Protein AF-A0A9D9GZ90-F1 (afdb_monomer)

Mean predicted aligned error: 17.74 Å

Foldseek 3Di:
DDDDDDDPPPDPDPCPPVNVVVVLQVCLVQQKDFAQAKDFLCVVCVLLVHHSVVSCVQQVDPDGIDHGRDITGRADKDWAAPPDDLQVVCVVQPHHLVSQCVQQVHDSPPDDDHGGMGGYHDDDPDDPPDDPPPPPPPPPPDDDPPPPPPPVLVVVLVVQDAPVSLVVQLVVQPVVDDPSPPDPSNVSSVVSPDPVRPD

Sequence (199 aa):
MSLSVSGVSNGNKAVSKDETIKKKRELRAKGDYVIDKKTTVSELAKKFGMSVDEFKKQTGIKGSTLKPGQIIKNVPTGQIPSGKGLTALAREYGMTLSEFCALNGIDRNYPPQKGEMFYVKFKAENNSSAKSKSSEVNAGEAGLAVPELDAETRAEVSKIKSPEEIAKALYEEADNKAGAVGKDKFNAIFAKLNKDNIN

Organism: NCBI:txid2840936

InterPro domains:
  IPR018392 LysM domain [PF01476] (40-73)
  IPR018392 LysM domain [PF01476] (86-110)
  IPR018392 LysM domain [PS51782] (31-74)
  IPR036779 LysM domain superfamily [G3DSA:3.10.350.10] (32-81)

Structure (mmCIF, N/CA/C/O backbone):
data_AF-A0A9D9GZ90-F1
#
_entry.id   AF-A0A9D9GZ90-F1
#
loop_
_atom_site.group_PDB
_atom_site.id
_atom_site.type_sym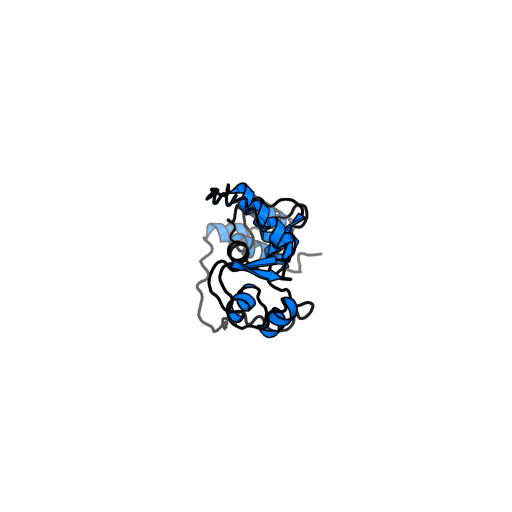bol
_atom_site.label_atom_id
_atom_site.label_alt_id
_atom_site.label_comp_id
_atom_site.label_asym_id
_atom_site.label_entity_id
_atom_site.label_seq_id
_atom_site.pdbx_PDB_ins_code
_atom_site.Cartn_x
_atom_site.Cartn_y
_atom_site.Cartn_z
_atom_site.occupancy
_atom_site.B_iso_or_equiv
_atom_site.auth_seq_id
_atom_site.auth_comp_id
_atom_site.auth_asym_id
_atom_site.auth_atom_id
_atom_site.pdbx_PDB_model_num
ATOM 1 N N . MET A 1 1 ? -17.636 38.595 34.283 1.00 42.75 1 MET A N 1
ATOM 2 C CA . MET A 1 1 ? -18.580 39.111 33.273 1.00 42.75 1 MET A CA 1
ATOM 3 C C . MET A 1 1 ? -18.131 38.616 31.915 1.00 42.75 1 MET A C 1
ATOM 5 O O . MET A 1 1 ? -17.012 38.901 31.515 1.00 42.75 1 MET A O 1
ATOM 9 N N . SER A 1 2 ? -18.968 37.792 31.290 1.00 39.38 2 SER A N 1
ATOM 10 C CA . SER A 1 2 ? -18.824 37.304 29.918 1.00 39.38 2 SER A CA 1
ATOM 11 C C . SER A 1 2 ? -18.760 38.457 28.922 1.00 39.38 2 SER A C 1
ATOM 13 O O . SER A 1 2 ? -19.411 39.465 29.165 1.00 39.38 2 SER A O 1
ATOM 15 N N . LEU A 1 3 ? -18.094 38.251 27.784 1.00 36.47 3 LEU A N 1
ATOM 16 C CA . LEU A 1 3 ? -18.638 38.579 26.464 1.00 36.47 3 LEU A CA 1
ATOM 17 C C . LEU A 1 3 ? -17.942 37.715 25.402 1.00 36.47 3 LEU A C 1
ATOM 19 O O . LEU A 1 3 ? -16.721 37.669 25.283 1.00 36.47 3 LEU A O 1
ATOM 23 N N . SER A 1 4 ? -18.787 36.982 24.693 1.00 39.56 4 SER A N 1
ATOM 24 C CA . SER A 1 4 ? -18.522 36.085 23.581 1.00 39.56 4 SER A CA 1
ATOM 25 C C . SER A 1 4 ? -18.049 36.847 22.343 1.00 39.56 4 SER A C 1
ATOM 27 O O . SER A 1 4 ? -18.552 37.935 22.071 1.00 39.56 4 SER A O 1
ATOM 29 N N . VAL A 1 5 ? -17.221 36.224 21.500 1.00 40.50 5 VAL A N 1
ATOM 30 C CA . VAL A 1 5 ? -17.337 36.461 20.057 1.00 40.50 5 VAL A CA 1
ATOM 31 C C . VAL A 1 5 ? -17.198 35.157 19.283 1.00 40.50 5 VAL A C 1
ATOM 33 O O . VAL A 1 5 ? -16.217 34.422 19.374 1.00 40.50 5 VAL A O 1
ATOM 36 N N . SER A 1 6 ? -18.281 34.870 18.575 1.00 37.69 6 SER A N 1
ATOM 37 C CA . SER A 1 6 ? -18.487 33.765 17.662 1.00 37.69 6 SER A CA 1
ATOM 38 C C . SER A 1 6 ? -17.664 33.961 16.394 1.00 37.69 6 SER A C 1
ATOM 40 O O . SER A 1 6 ? -17.628 35.050 15.828 1.00 37.69 6 SER A O 1
ATOM 42 N N . GLY A 1 7 ? -17.061 32.879 15.915 1.00 33.62 7 GLY A N 1
ATOM 43 C CA . GLY A 1 7 ? -16.339 32.855 14.647 1.00 33.62 7 GLY A CA 1
ATOM 44 C C . GLY A 1 7 ? -16.142 31.435 14.131 1.00 33.62 7 GLY A C 1
ATOM 45 O O . GLY A 1 7 ? -15.042 31.068 13.736 1.00 33.62 7 GLY A O 1
ATOM 46 N N . VAL A 1 8 ? -17.192 30.608 14.174 1.00 37.16 8 VAL A N 1
ATOM 47 C CA . VAL A 1 8 ? -17.219 29.333 13.446 1.00 37.16 8 VAL A CA 1
ATOM 48 C C . VAL A 1 8 ? -17.393 29.663 11.965 1.00 37.16 8 VAL A C 1
ATOM 50 O O . VAL A 1 8 ? -18.507 29.852 11.486 1.00 37.16 8 VAL A O 1
ATOM 53 N N . SER A 1 9 ? -16.282 29.752 11.235 1.00 35.88 9 SER A N 1
ATOM 54 C CA . SER A 1 9 ? -16.306 29.673 9.775 1.00 35.88 9 SER A CA 1
ATOM 55 C C . SER A 1 9 ? -16.290 28.198 9.385 1.00 35.88 9 SER A C 1
ATOM 57 O O . SER A 1 9 ? -15.241 27.565 9.266 1.00 35.88 9 SER A O 1
ATOM 59 N N . ASN A 1 10 ? -17.488 27.629 9.258 1.00 43.25 10 ASN A N 1
ATOM 60 C CA . ASN A 1 10 ? -17.707 26.297 8.711 1.00 43.25 10 ASN A CA 1
ATOM 61 C C . ASN A 1 10 ? -17.658 26.385 7.177 1.00 43.25 10 ASN A C 1
ATOM 63 O O . ASN A 1 10 ? -18.685 26.413 6.502 1.00 43.25 10 ASN A O 1
ATOM 67 N N . GLY A 1 11 ? -16.449 26.493 6.627 1.00 35.91 11 GLY A N 1
ATOM 68 C CA . GLY A 1 11 ? -16.207 26.398 5.193 1.00 35.91 11 GLY A CA 1
ATOM 69 C C . GLY A 1 11 ? -15.988 24.943 4.794 1.00 35.91 11 GLY A C 1
ATOM 70 O O . GLY A 1 11 ? -14.929 24.383 5.074 1.00 35.91 11 GLY A O 1
ATOM 71 N N . ASN A 1 12 ? -16.957 24.341 4.100 1.00 46.78 12 ASN A N 1
ATOM 72 C CA . ASN A 1 12 ? -16.734 23.148 3.280 1.00 46.78 12 ASN A CA 1
ATOM 73 C C . ASN A 1 12 ? -15.711 23.501 2.184 1.00 46.78 12 ASN A C 1
ATOM 75 O O . ASN A 1 12 ? -16.066 23.905 1.079 1.00 46.78 12 ASN A O 1
ATOM 79 N N . LYS A 1 13 ? -14.421 23.404 2.516 1.00 43.78 13 LYS A N 1
ATOM 80 C CA . LYS A 1 13 ? -13.312 23.611 1.588 1.00 43.78 13 LYS A CA 1
ATOM 81 C C . LYS A 1 13 ? -13.205 22.347 0.741 1.00 43.78 13 LYS A C 1
ATOM 83 O O . LYS A 1 13 ? -12.889 21.282 1.269 1.00 43.78 13 LYS A O 1
ATOM 88 N N . ALA A 1 14 ? -13.488 22.449 -0.557 1.00 50.44 14 ALA A N 1
ATOM 89 C CA . ALA A 1 14 ? -13.073 21.434 -1.515 1.00 50.44 14 ALA A CA 1
ATOM 90 C C . ALA A 1 14 ? -11.546 21.318 -1.408 1.00 50.44 14 ALA A C 1
ATOM 92 O O . ALA A 1 14 ? -10.814 22.178 -1.891 1.00 50.44 14 ALA A O 1
ATOM 93 N N . VAL A 1 15 ? -11.072 20.319 -0.661 1.00 51.12 15 VAL A N 1
ATOM 94 C CA . VAL A 1 15 ? -9.644 20.081 -0.456 1.00 51.12 15 VAL A CA 1
ATOM 95 C C . VAL A 1 15 ? -9.078 19.692 -1.815 1.00 51.12 15 VAL A C 1
ATOM 97 O O . VAL A 1 15 ? -9.427 18.643 -2.360 1.00 51.12 15 VAL A O 1
ATOM 100 N N . SER A 1 16 ? -8.242 20.555 -2.388 1.00 59.94 16 SER A N 1
ATOM 101 C CA . SER A 1 16 ? -7.579 20.299 -3.665 1.00 59.94 16 SER A 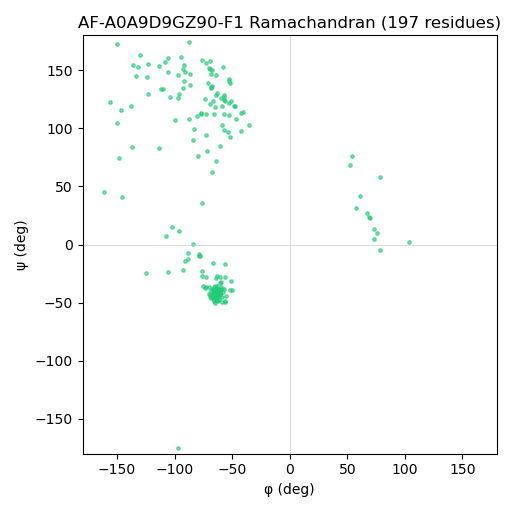CA 1
ATOM 102 C C . SER A 1 16 ? -6.860 18.944 -3.608 1.00 59.94 16 SER A C 1
ATOM 104 O O . SER A 1 16 ? -6.289 18.571 -2.579 1.00 59.94 16 SER A O 1
ATOM 106 N N . LYS A 1 17 ? -6.876 18.184 -4.712 1.00 67.06 17 LYS A N 1
ATOM 107 C CA . LYS A 1 17 ? -6.255 16.843 -4.805 1.00 67.06 17 LYS A CA 1
ATOM 108 C C . LYS A 1 17 ? -4.793 16.847 -4.319 1.00 67.06 17 LYS A C 1
ATOM 110 O O . LYS A 1 17 ? -4.348 15.882 -3.701 1.00 67.06 17 LYS A O 1
ATOM 115 N N . ASP A 1 18 ? -4.105 17.970 -4.517 1.00 72.56 18 ASP A N 1
ATOM 116 C CA . ASP A 1 18 ? -2.743 18.245 -4.055 1.00 72.56 18 ASP A CA 1
ATOM 117 C C . ASP A 1 18 ? -2.605 18.328 -2.518 1.00 72.56 18 ASP A C 1
ATOM 119 O O . ASP A 1 18 ? -1.786 17.615 -1.934 1.00 72.56 18 ASP A O 1
ATOM 123 N N . GLU A 1 19 ? -3.483 19.077 -1.831 1.00 79.44 19 GLU A N 1
ATOM 124 C CA . GLU A 1 19 ? -3.509 19.160 -0.357 1.00 79.44 19 GLU A CA 1
ATOM 125 C C . GLU A 1 19 ? -3.746 17.770 0.274 1.00 79.44 19 GLU A C 1
ATOM 127 O O . GLU A 1 19 ? -3.142 17.421 1.293 1.00 79.44 19 GLU A O 1
ATOM 132 N N . THR A 1 20 ? -4.575 16.931 -0.360 1.00 80.94 20 THR A N 1
ATOM 133 C CA . THR A 1 20 ? -4.849 15.560 0.109 1.00 80.94 20 THR A CA 1
ATOM 134 C C . THR A 1 20 ? -3.640 14.638 -0.057 1.00 80.94 20 THR A C 1
ATOM 136 O O . THR A 1 20 ? -3.328 13.863 0.852 1.00 80.94 20 THR A O 1
ATOM 139 N N . ILE A 1 21 ? -2.940 14.708 -1.195 1.00 82.25 21 ILE A N 1
ATOM 140 C CA . ILE A 1 21 ? -1.726 13.913 -1.429 1.00 82.25 21 ILE A CA 1
ATOM 141 C C . ILE A 1 21 ? -0.622 14.340 -0.464 1.00 82.25 21 ILE A C 1
ATOM 143 O O . ILE A 1 21 ? -0.006 13.477 0.164 1.00 82.25 21 ILE A O 1
ATOM 147 N N . LYS A 1 22 ? -0.425 15.647 -0.262 1.00 86.81 22 LYS A N 1
ATOM 148 C CA . LYS A 1 22 ? 0.540 16.174 0.709 1.00 86.81 22 LYS A CA 1
ATOM 149 C C . LYS A 1 22 ? 0.273 15.638 2.116 1.00 86.81 22 LYS A C 1
ATOM 151 O O . LYS A 1 22 ? 1.166 15.055 2.728 1.00 86.81 22 LYS A O 1
ATOM 156 N N . LYS A 1 23 ? -0.975 15.717 2.585 1.00 87.38 23 LYS A N 1
ATOM 157 C CA . LYS A 1 23 ? -1.366 15.195 3.902 1.00 87.38 23 LYS A CA 1
ATOM 158 C C . LYS A 1 23 ? -1.128 13.686 4.028 1.00 87.38 23 LYS A C 1
ATOM 160 O O . LYS A 1 23 ? -0.620 13.229 5.048 1.00 87.38 23 LYS A O 1
ATOM 165 N N . LYS A 1 24 ? -1.442 12.892 2.996 1.00 86.44 24 LYS A N 1
ATOM 166 C CA . LYS A 1 24 ? -1.166 11.440 2.992 1.00 86.44 24 LYS A CA 1
ATOM 167 C C . LYS A 1 24 ? 0.331 11.128 3.065 1.00 86.44 24 LYS A C 1
ATOM 169 O O . LYS A 1 24 ? 0.715 10.192 3.760 1.00 86.44 24 LYS A O 1
ATOM 174 N N . ARG A 1 25 ? 1.175 11.907 2.384 1.00 88.88 25 ARG A N 1
ATOM 175 C CA . ARG A 1 25 ? 2.640 11.758 2.438 1.00 88.88 25 ARG A CA 1
ATOM 176 C C . ARG A 1 25 ? 3.185 12.063 3.830 1.00 88.88 25 ARG A C 1
ATOM 178 O O . ARG A 1 25 ? 4.006 11.305 4.330 1.00 88.88 25 ARG A O 1
ATOM 185 N N . GLU A 1 26 ? 2.691 13.117 4.473 1.00 89.12 26 GLU A N 1
ATOM 186 C CA . GLU A 1 26 ? 3.065 13.471 5.849 1.00 89.12 26 GLU A CA 1
ATOM 187 C C . GLU A 1 26 ? 2.666 12.382 6.854 1.00 89.12 26 GLU A C 1
ATOM 189 O O . GLU A 1 26 ? 3.445 12.052 7.744 1.00 89.12 26 GLU A O 1
ATOM 194 N N . LEU A 1 27 ? 1.478 11.789 6.693 1.00 90.31 27 LEU A N 1
ATOM 195 C CA . LEU A 1 27 ? 1.024 10.668 7.521 1.00 90.31 27 LEU A CA 1
ATOM 196 C C . LEU A 1 27 ? 1.934 9.445 7.350 1.00 90.31 27 LEU A C 1
ATOM 198 O O . LEU A 1 27 ? 2.429 8.905 8.334 1.00 90.31 27 LEU A O 1
ATOM 202 N N . ARG A 1 28 ? 2.243 9.061 6.105 1.00 91.31 28 ARG A N 1
ATOM 203 C CA . ARG A 1 28 ? 3.183 7.966 5.812 1.00 91.31 28 ARG A CA 1
ATOM 204 C C . ARG A 1 28 ? 4.580 8.237 6.361 1.00 91.31 28 ARG A C 1
ATOM 206 O O . ARG A 1 28 ? 5.198 7.327 6.891 1.00 91.31 28 ARG A O 1
ATOM 213 N N . ALA A 1 29 ? 5.064 9.474 6.282 1.00 89.75 29 ALA A N 1
ATOM 214 C CA . ALA A 1 29 ? 6.364 9.849 6.835 1.00 89.75 29 ALA A CA 1
ATOM 215 C C . ALA A 1 29 ? 6.430 9.705 8.364 1.00 89.75 29 ALA A C 1
ATOM 217 O O . ALA A 1 29 ? 7.496 9.435 8.906 1.00 89.75 29 ALA A O 1
ATOM 218 N N . LYS A 1 30 ? 5.292 9.849 9.053 1.00 90.31 30 LYS A N 1
ATOM 219 C CA . LYS A 1 30 ? 5.170 9.637 10.503 1.00 90.31 30 LYS A CA 1
ATOM 220 C C . LYS A 1 30 ? 4.844 8.190 10.887 1.00 90.31 30 LYS A C 1
ATOM 222 O O . LYS A 1 30 ? 4.818 7.883 12.073 1.00 90.31 30 LYS A O 1
ATOM 227 N N . GLY A 1 31 ? 4.563 7.315 9.918 1.00 91.00 31 GLY A N 1
ATOM 228 C CA . GLY A 1 31 ? 4.022 5.981 10.193 1.00 91.00 31 GLY A CA 1
ATOM 229 C C . GLY A 1 31 ? 2.581 6.009 10.719 1.00 91.00 31 GLY A C 1
ATOM 230 O O . GLY A 1 31 ? 2.153 5.072 11.390 1.00 91.00 31 GLY A O 1
ATOM 231 N N . ASP A 1 32 ? 1.832 7.074 10.431 1.00 94.12 32 ASP A N 1
ATOM 232 C CA . ASP A 1 32 ? 0.422 7.219 10.785 1.00 94.12 32 ASP A CA 1
ATOM 233 C C . ASP A 1 32 ? -0.456 6.722 9.629 1.00 94.12 32 ASP A C 1
ATOM 235 O O . ASP A 1 32 ? -0.227 7.088 8.480 1.00 94.12 32 ASP A O 1
ATOM 239 N N . TYR A 1 33 ? -1.492 5.934 9.910 1.00 92.19 33 TYR A N 1
ATOM 240 C CA . TYR A 1 33 ? -2.464 5.416 8.940 1.00 92.19 33 TYR A CA 1
ATOM 241 C C . TYR A 1 33 ? -3.886 5.815 9.326 1.00 92.19 33 TYR A C 1
ATOM 243 O O . TYR A 1 33 ? -4.311 5.589 10.458 1.00 92.19 33 TYR A O 1
ATOM 251 N N . VAL A 1 34 ? -4.643 6.378 8.384 1.00 92.12 34 VAL A N 1
ATOM 252 C CA . VAL A 1 34 ? -6.041 6.775 8.605 1.00 92.12 34 VAL A CA 1
ATOM 253 C C . VAL A 1 34 ? -6.970 5.673 8.116 1.00 92.12 34 VAL A C 1
ATOM 255 O O . VAL A 1 34 ? -6.861 5.205 6.987 1.00 92.12 34 VAL A O 1
ATOM 258 N N . ILE A 1 35 ? -7.912 5.275 8.964 1.00 91.81 35 ILE A N 1
ATOM 259 C CA . ILE A 1 35 ? -8.925 4.279 8.627 1.00 91.81 35 ILE A CA 1
ATOM 260 C C . ILE A 1 35 ? -10.005 4.913 7.743 1.00 91.81 35 ILE A C 1
ATOM 262 O O . ILE A 1 35 ? -10.788 5.734 8.212 1.00 91.81 35 ILE A O 1
ATOM 266 N N . ASP A 1 36 ? -10.091 4.499 6.479 1.00 85.94 36 ASP A N 1
ATOM 267 C CA . ASP A 1 36 ? -11.090 5.038 5.541 1.00 85.94 36 ASP A CA 1
ATOM 268 C C . ASP A 1 36 ? -12.513 4.522 5.819 1.00 85.94 36 ASP A C 1
ATOM 270 O O . ASP A 1 36 ? -13.498 5.244 5.673 1.00 85.94 36 ASP A O 1
ATOM 274 N N . LYS A 1 37 ? -12.638 3.247 6.207 1.00 89.00 37 LYS A N 1
ATOM 275 C CA . LYS A 1 37 ? -13.920 2.559 6.428 1.00 89.00 37 LYS A CA 1
ATOM 276 C C . LYS A 1 37 ? -13.872 1.742 7.710 1.00 89.00 37 LYS A C 1
ATOM 278 O O . LYS A 1 37 ? -12.806 1.302 8.129 1.00 89.00 37 LYS A O 1
ATOM 283 N N . LYS A 1 38 ? -15.041 1.504 8.311 1.00 90.06 38 LYS A N 1
ATOM 284 C CA . LYS A 1 38 ? -15.171 0.660 9.505 1.00 90.06 38 LYS A CA 1
ATOM 285 C C . LYS A 1 38 ? -14.576 -0.717 9.202 1.00 90.06 38 LYS A C 1
ATOM 287 O O . LYS A 1 38 ? -14.987 -1.360 8.243 1.00 90.06 38 LYS A O 1
ATOM 292 N N . THR A 1 39 ? -13.612 -1.140 10.009 1.00 92.06 39 THR A N 1
ATOM 293 C CA . THR A 1 39 ? -12.864 -2.392 9.829 1.00 92.06 39 THR A CA 1
ATOM 294 C C . THR A 1 39 ? -12.426 -2.915 11.194 1.00 92.06 39 THR A C 1
ATOM 296 O O . THR A 1 39 ? -12.607 -2.249 12.217 1.00 92.06 39 THR A O 1
ATOM 299 N N . THR A 1 40 ? -11.865 -4.114 11.238 1.00 94.88 40 THR A N 1
ATOM 300 C CA . THR A 1 40 ? -11.317 -4.711 12.457 1.00 94.88 40 THR A CA 1
ATOM 301 C C . THR A 1 40 ? -9.793 -4.697 12.453 1.00 94.88 40 THR A C 1
ATOM 303 O O . THR A 1 40 ? -9.146 -4.619 11.408 1.00 94.88 40 THR A O 1
ATOM 306 N N . VAL A 1 41 ? -9.197 -4.825 13.638 1.00 93.25 41 VAL A N 1
ATOM 307 C CA . VAL A 1 41 ? -7.740 -4.965 13.772 1.00 93.25 41 VAL A CA 1
ATOM 308 C C . VAL A 1 41 ? -7.238 -6.210 13.041 1.00 93.25 41 VAL A C 1
ATOM 310 O O . VAL A 1 41 ? -6.159 -6.173 12.465 1.00 93.25 41 VAL A O 1
ATOM 313 N N . SER A 1 42 ? -8.030 -7.289 12.997 1.00 93.12 42 SER A N 1
ATOM 314 C CA . SER A 1 42 ? -7.657 -8.511 12.274 1.00 93.12 42 SER A CA 1
ATOM 315 C C . SER A 1 42 ? -7.552 -8.291 10.766 1.00 93.12 42 SER A C 1
ATOM 317 O O . SER A 1 42 ? -6.584 -8.727 10.147 1.00 93.12 42 SER A O 1
ATOM 319 N N . GLU A 1 43 ? -8.508 -7.582 10.167 1.00 92.94 43 GLU A N 1
ATOM 320 C CA . GLU A 1 43 ? -8.470 -7.249 8.739 1.00 92.94 43 GLU A CA 1
ATOM 321 C C . GLU A 1 43 ? -7.297 -6.328 8.402 1.00 92.94 43 GLU A C 1
ATOM 323 O O . GLU A 1 43 ? -6.623 -6.529 7.391 1.00 92.94 43 GLU A O 1
ATOM 328 N N . LEU A 1 44 ? -7.027 -5.338 9.258 1.00 91.81 44 LEU A N 1
ATOM 329 C CA . LEU A 1 44 ? -5.913 -4.422 9.051 1.00 91.81 44 LEU A CA 1
ATOM 330 C C . LEU A 1 44 ? -4.563 -5.132 9.210 1.00 91.81 44 LEU A C 1
ATOM 332 O O . LEU A 1 44 ? -3.716 -5.010 8.332 1.00 91.81 44 LEU A O 1
ATOM 336 N N . ALA A 1 45 ? -4.390 -5.944 10.254 1.00 92.25 45 ALA A N 1
ATOM 337 C CA . ALA A 1 45 ? -3.187 -6.750 10.456 1.00 92.25 45 ALA A CA 1
ATOM 338 C C . ALA A 1 45 ? -2.904 -7.649 9.242 1.00 92.25 45 ALA A C 1
ATOM 340 O O . ALA A 1 45 ? -1.791 -7.649 8.721 1.00 92.25 45 ALA A O 1
ATOM 341 N N . LYS A 1 46 ? -3.937 -8.314 8.702 1.00 91.50 46 LYS A N 1
ATOM 342 C CA . LYS A 1 46 ? -3.831 -9.121 7.474 1.00 91.50 46 LYS A CA 1
ATOM 343 C C . LYS A 1 46 ? -3.391 -8.299 6.263 1.00 91.50 46 LYS A C 1
ATOM 345 O O . LYS A 1 46 ? -2.547 -8.763 5.501 1.00 91.50 46 LYS A O 1
ATOM 350 N N . LYS A 1 47 ? -3.911 -7.077 6.086 1.00 90.81 47 LYS A N 1
ATOM 351 C CA . LYS A 1 47 ? -3.465 -6.171 5.008 1.00 90.81 47 LYS A CA 1
ATOM 352 C C . LYS A 1 47 ? -1.974 -5.852 5.103 1.00 90.81 47 LYS A C 1
ATOM 354 O O . LYS A 1 47 ? -1.301 -5.806 4.076 1.00 90.81 47 LYS A O 1
ATOM 359 N N . PHE A 1 48 ? -1.472 -5.676 6.322 1.00 91.75 48 PHE A N 1
ATOM 360 C CA . PHE A 1 48 ? -0.056 -5.450 6.605 1.00 91.75 48 PHE A CA 1
ATOM 361 C C . PHE A 1 48 ? 0.769 -6.746 6.692 1.00 91.75 48 PHE A C 1
ATOM 363 O O . PHE A 1 48 ? 1.974 -6.668 6.895 1.00 91.75 48 PHE A O 1
ATOM 370 N N . GLY A 1 49 ? 0.172 -7.928 6.504 1.00 90.31 49 GLY A N 1
ATOM 371 C CA . GLY A 1 49 ? 0.884 -9.208 6.581 1.00 90.31 49 GLY A CA 1
ATOM 372 C C . GLY A 1 49 ? 1.348 -9.593 7.991 1.00 90.31 49 GLY A C 1
ATOM 373 O O . GLY A 1 49 ? 2.284 -10.370 8.122 1.00 90.31 49 GLY A O 1
ATOM 374 N N . MET A 1 50 ? 0.713 -9.053 9.034 1.00 90.75 50 MET A N 1
ATOM 375 C CA . MET A 1 50 ? 1.063 -9.281 10.440 1.00 90.75 50 MET A CA 1
ATOM 376 C C . MET A 1 50 ? 0.025 -10.156 11.146 1.00 90.75 50 MET A C 1
ATOM 378 O O . MET A 1 50 ? -1.153 -10.191 10.769 1.00 90.75 50 MET A O 1
ATOM 382 N N . SER A 1 51 ? 0.441 -10.809 12.233 1.00 92.62 51 SER A N 1
ATOM 383 C CA . SER A 1 51 ? -0.505 -11.381 13.193 1.00 92.62 51 SER A CA 1
ATOM 384 C C . SER A 1 51 ? -1.244 -10.267 13.949 1.00 92.62 51 SER A C 1
ATOM 386 O O . SER A 1 51 ? -0.776 -9.130 14.039 1.00 92.62 51 SER A O 1
ATOM 388 N N . VAL A 1 52 ? -2.421 -10.578 14.499 1.00 92.56 52 VAL A N 1
ATOM 389 C CA . VAL A 1 52 ? -3.219 -9.595 15.255 1.00 92.56 52 VAL A CA 1
ATOM 390 C C . VAL A 1 52 ? -2.446 -9.084 16.468 1.00 92.56 52 VAL A C 1
ATOM 392 O O . VAL A 1 52 ? -2.470 -7.886 16.745 1.00 92.56 52 VAL A O 1
ATOM 395 N N . ASP A 1 53 ? -1.753 -9.977 17.168 1.00 91.62 53 ASP A N 1
ATOM 396 C CA . ASP A 1 53 ? -1.002 -9.642 18.375 1.00 91.62 53 ASP A CA 1
ATOM 397 C C . ASP A 1 53 ? 0.217 -8.777 18.061 1.00 91.62 53 ASP A C 1
ATOM 399 O O . ASP A 1 53 ? 0.446 -7.769 18.728 1.00 91.62 53 ASP A O 1
ATOM 403 N N . GLU A 1 54 ? 0.952 -9.101 16.997 1.00 91.50 54 GLU A N 1
ATOM 404 C CA . GLU A 1 54 ? 2.108 -8.315 16.565 1.00 91.50 54 GLU A CA 1
ATOM 405 C C . GLU A 1 54 ? 1.689 -6.928 16.077 1.00 91.50 54 GLU A C 1
ATOM 407 O O . GLU A 1 54 ? 2.274 -5.920 16.473 1.00 91.50 54 GLU A O 1
ATOM 412 N N . PHE A 1 55 ? 0.600 -6.853 15.308 1.00 92.62 55 PHE A N 1
ATOM 413 C CA . PHE A 1 55 ? 0.045 -5.581 14.867 1.00 92.62 55 PHE A CA 1
ATOM 414 C C . PHE A 1 55 ? -0.421 -4.725 16.052 1.00 92.62 55 PHE A C 1
ATOM 416 O O . PHE A 1 55 ? -0.131 -3.530 16.098 1.00 92.62 55 PHE A O 1
ATOM 423 N N . LYS A 1 56 ? -1.103 -5.307 17.049 1.00 92.25 56 LYS A N 1
ATOM 424 C CA . LYS A 1 56 ? -1.505 -4.590 18.275 1.00 92.25 56 LYS A CA 1
ATOM 425 C C . LYS A 1 56 ? -0.307 -4.119 19.088 1.00 92.25 56 LYS A C 1
ATOM 427 O O . LYS A 1 56 ? -0.326 -2.994 19.576 1.00 92.25 56 LYS A O 1
ATOM 432 N N . LYS A 1 57 ? 0.725 -4.954 19.223 1.00 91.62 57 LYS A N 1
ATOM 433 C CA . LYS A 1 57 ? 1.962 -4.613 19.932 1.00 91.62 57 LYS A CA 1
ATOM 434 C C . LYS A 1 57 ? 2.676 -3.441 19.260 1.00 91.62 57 LYS A C 1
ATOM 436 O O . LYS A 1 57 ? 3.077 -2.510 19.948 1.00 91.62 57 LYS A O 1
ATOM 441 N N . GLN A 1 58 ? 2.771 -3.465 17.934 1.00 90.50 58 GLN A N 1
ATOM 442 C CA . GLN A 1 58 ? 3.408 -2.417 17.140 1.00 90.50 58 GLN A CA 1
ATOM 443 C C . GLN A 1 58 ? 2.634 -1.090 17.205 1.00 90.50 58 GLN A C 1
ATOM 445 O O . GLN A 1 58 ? 3.207 -0.022 17.418 1.00 90.50 58 GLN A O 1
ATOM 450 N N . THR A 1 59 ? 1.311 -1.155 17.043 1.00 90.88 59 THR A N 1
ATOM 451 C CA . THR A 1 59 ? 0.452 0.035 16.914 1.00 90.88 59 THR A CA 1
ATOM 452 C C . THR A 1 59 ? -0.114 0.551 18.240 1.00 90.88 59 THR A C 1
ATOM 454 O O . THR A 1 59 ? -0.652 1.657 18.300 1.00 90.88 59 THR A O 1
ATOM 457 N N . GLY A 1 60 ? -0.034 -0.238 19.314 1.00 89.94 60 GLY A N 1
ATOM 458 C C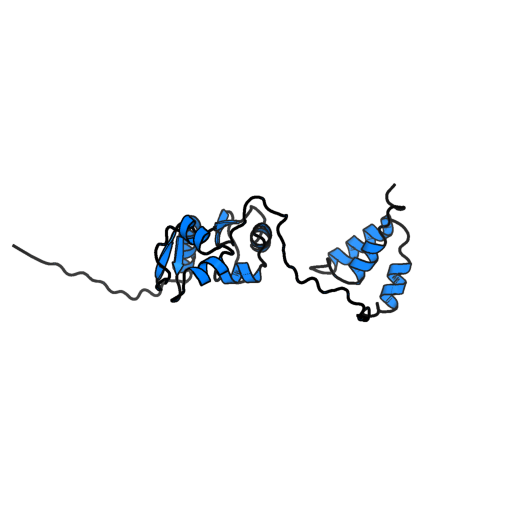A . GLY A 1 60 ? -0.588 0.079 20.633 1.00 89.94 60 GLY A CA 1
ATOM 459 C C . GLY A 1 60 ? -2.119 -0.005 20.730 1.00 89.94 60 GLY A C 1
ATOM 460 O O . GLY A 1 60 ? -2.705 0.496 21.693 1.00 89.94 60 GLY A O 1
ATOM 461 N N . ILE A 1 61 ? -2.802 -0.607 19.749 1.00 89.75 61 ILE A N 1
ATOM 462 C CA . ILE A 1 61 ? -4.269 -0.691 19.735 1.00 89.75 61 ILE A CA 1
ATOM 463 C C . ILE A 1 61 ? -4.758 -1.713 20.769 1.00 89.75 61 ILE A C 1
ATOM 465 O O . ILE A 1 61 ? -4.420 -2.892 20.711 1.00 89.75 61 ILE A O 1
ATOM 469 N N . LYS A 1 62 ? -5.645 -1.277 21.670 1.00 85.38 62 LYS A N 1
ATOM 470 C CA . LYS A 1 62 ? -6.266 -2.143 22.691 1.00 85.38 62 LYS A CA 1
ATOM 471 C C . LYS A 1 62 ? -7.607 -2.754 22.259 1.00 85.38 62 LYS A C 1
ATOM 473 O O . LYS A 1 62 ? -8.023 -3.769 22.803 1.00 85.38 62 LYS A O 1
ATOM 478 N N . GLY A 1 63 ? -8.289 -2.141 21.290 1.00 87.25 63 GLY A N 1
ATOM 479 C CA . GLY A 1 63 ? -9.592 -2.594 20.793 1.00 87.25 63 GLY A CA 1
ATOM 480 C C . GLY A 1 63 ? -9.507 -3.627 19.665 1.00 87.25 63 GLY A C 1
ATOM 481 O O . GLY A 1 63 ? -8.434 -3.908 19.137 1.00 87.25 63 GLY A O 1
ATOM 482 N N . SER A 1 64 ? -10.663 -4.160 19.264 1.00 89.25 64 SER A N 1
ATOM 483 C CA . SER A 1 64 ? -10.794 -5.064 18.103 1.00 89.25 64 SER A CA 1
ATOM 484 C C . SER A 1 64 ? -11.429 -4.390 16.883 1.00 89.25 64 SER A C 1
ATOM 486 O O . SER A 1 64 ? -11.188 -4.815 15.753 1.00 89.25 64 SER A O 1
ATOM 488 N N . THR A 1 65 ? -12.202 -3.324 17.099 1.00 92.25 65 THR A N 1
ATOM 489 C CA . THR A 1 65 ? -12.939 -2.599 16.056 1.00 92.25 65 THR A CA 1
ATOM 490 C C . THR A 1 65 ? -12.342 -1.214 15.861 1.00 92.25 65 THR A C 1
ATOM 492 O O . THR A 1 65 ? -12.110 -0.497 16.834 1.00 92.25 65 THR A O 1
ATOM 495 N N . LEU A 1 66 ? -12.134 -0.833 14.603 1.00 92.62 66 LEU A N 1
ATOM 496 C CA . LEU A 1 66 ? -11.576 0.449 14.194 1.00 92.62 66 LEU A CA 1
ATOM 497 C C . LEU A 1 66 ? -12.658 1.298 13.527 1.00 92.62 66 LEU A C 1
ATOM 499 O O . LEU A 1 66 ? -13.427 0.819 12.685 1.00 92.62 66 LEU A O 1
ATOM 503 N N . LYS A 1 67 ? -12.736 2.566 13.929 1.00 91.69 67 LYS A N 1
ATOM 504 C CA . LYS A 1 67 ? -13.728 3.511 13.403 1.00 91.69 67 LYS A CA 1
ATOM 505 C C . LYS A 1 67 ? -13.164 4.267 12.191 1.00 91.69 67 LYS A C 1
ATOM 507 O O . LYS A 1 67 ? -11.964 4.536 12.166 1.00 91.69 67 LYS A O 1
ATOM 512 N N . PRO A 1 68 ? -14.003 4.652 11.212 1.00 92.06 68 PRO A N 1
ATOM 513 C CA . PRO A 1 68 ? -13.592 5.579 10.159 1.00 92.06 68 PRO A CA 1
ATOM 514 C C . PRO A 1 68 ? -12.993 6.864 10.747 1.00 92.06 68 PRO A C 1
ATOM 516 O O . PRO A 1 68 ? -13.479 7.366 11.760 1.00 92.06 68 PRO A O 1
ATOM 519 N N . GLY A 1 69 ? -11.934 7.379 10.128 1.00 89.44 69 GLY A N 1
ATOM 520 C CA . GLY A 1 69 ? -11.193 8.560 10.578 1.00 89.44 69 GLY A CA 1
ATOM 521 C C . GLY A 1 69 ? -10.226 8.315 11.740 1.00 89.44 69 GLY A C 1
ATOM 522 O O . GLY A 1 69 ? -9.482 9.222 12.107 1.00 89.44 69 GLY A O 1
ATOM 523 N N . GLN A 1 70 ? -10.190 7.109 12.316 1.00 92.00 70 GLN A N 1
ATOM 524 C CA . GLN A 1 70 ? -9.228 6.768 13.361 1.00 92.00 70 GLN A CA 1
ATOM 525 C C . GLN A 1 70 ? -7.801 6.733 12.796 1.00 92.00 70 GLN A C 1
ATOM 527 O O . GLN A 1 70 ? -7.574 6.172 11.725 1.00 92.00 70 GLN A O 1
ATOM 532 N N . ILE A 1 71 ? -6.844 7.308 13.531 1.00 91.75 71 ILE A N 1
ATOM 533 C CA . ILE A 1 71 ? -5.418 7.286 13.180 1.00 91.75 71 ILE A CA 1
ATOM 534 C C . ILE A 1 71 ? -4.735 6.156 13.947 1.00 91.75 71 ILE A C 1
ATOM 536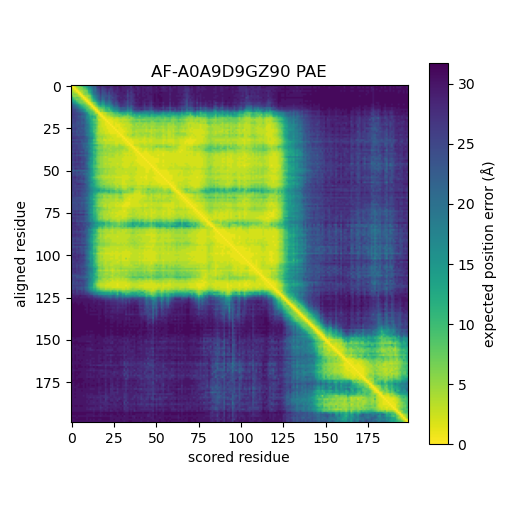 O O . ILE A 1 71 ? -4.824 6.083 15.175 1.00 91.75 71 ILE A O 1
ATOM 540 N N . ILE A 1 72 ? -4.050 5.285 13.218 1.00 93.00 72 ILE A N 1
ATOM 541 C CA . ILE A 1 72 ? -3.217 4.208 13.742 1.00 93.00 72 ILE A CA 1
ATOM 542 C C . ILE A 1 72 ? -1.760 4.620 13.597 1.00 93.00 72 ILE A C 1
ATOM 544 O O . ILE A 1 72 ? -1.342 4.971 12.501 1.00 93.00 72 ILE A O 1
ATOM 548 N N . LYS A 1 73 ? -0.998 4.574 14.686 1.00 92.75 73 LYS A N 1
ATOM 549 C CA . LYS A 1 73 ? 0.414 4.970 14.699 1.00 92.75 73 LYS A CA 1
ATOM 550 C C . LYS A 1 73 ? 1.324 3.765 14.488 1.00 92.75 73 LYS A C 1
ATOM 552 O O . LYS A 1 73 ? 0.904 2.635 14.738 1.00 92.75 73 LYS A O 1
ATOM 557 N N . ASN A 1 74 ? 2.573 4.024 14.109 1.00 91.25 74 ASN A N 1
ATOM 558 C CA . ASN A 1 74 ? 3.641 3.030 13.959 1.00 91.25 74 ASN A CA 1
ATOM 559 C C . ASN A 1 74 ? 3.316 1.903 12.967 1.00 91.25 74 ASN A C 1
ATOM 561 O O . ASN A 1 74 ? 3.761 0.767 13.142 1.00 91.25 74 ASN A O 1
ATOM 565 N N . VAL A 1 75 ? 2.525 2.177 11.927 1.00 92.38 75 VAL A N 1
ATOM 566 C CA . VAL A 1 75 ? 2.321 1.170 10.880 1.00 92.38 75 VAL A CA 1
ATOM 567 C C . VAL A 1 75 ? 3.611 0.966 10.073 1.00 92.38 75 VAL A C 1
ATOM 569 O O . VAL A 1 75 ? 4.391 1.909 9.930 1.00 92.38 75 VAL A O 1
ATOM 572 N N . PRO A 1 76 ? 3.851 -0.234 9.515 1.00 92.25 76 PRO A N 1
ATOM 573 C CA . PRO A 1 76 ? 5.026 -0.479 8.689 1.00 92.25 76 PRO A CA 1
ATOM 574 C C . PRO A 1 76 ? 5.071 0.443 7.466 1.00 92.25 76 PRO A C 1
ATOM 576 O O . PRO A 1 76 ? 4.137 0.497 6.657 1.00 92.25 76 PRO A O 1
ATOM 579 N N . THR A 1 77 ? 6.189 1.150 7.319 1.00 93.56 77 THR A N 1
ATOM 580 C CA . THR A 1 77 ? 6.454 2.039 6.186 1.00 93.56 77 THR A CA 1
ATOM 581 C C . THR A 1 77 ? 7.849 1.812 5.628 1.00 93.56 77 THR A C 1
ATOM 583 O O . THR A 1 77 ? 8.780 1.560 6.389 1.00 93.56 77 THR A O 1
ATOM 586 N N . GLY A 1 78 ? 7.996 1.942 4.312 1.00 91.88 78 GLY A N 1
ATOM 587 C CA . GLY A 1 78 ? 9.268 1.840 3.604 1.00 91.88 78 GLY A CA 1
ATOM 588 C C . GLY A 1 78 ? 9.543 3.090 2.776 1.00 91.88 78 GLY A C 1
ATOM 589 O O . GLY A 1 78 ? 8.621 3.695 2.219 1.00 91.88 78 GLY A O 1
ATOM 590 N N . GLN A 1 79 ? 10.815 3.474 2.705 1.00 92.56 79 GLN A N 1
ATOM 591 C CA . GLN A 1 79 ? 11.284 4.590 1.890 1.00 92.56 79 GLN A CA 1
ATOM 592 C C . GLN A 1 79 ? 11.574 4.110 0.473 1.00 92.56 79 GLN A C 1
ATOM 594 O O . GLN A 1 79 ? 12.209 3.074 0.293 1.00 92.56 79 GLN A O 1
ATOM 599 N N . ILE A 1 80 ? 11.179 4.875 -0.545 1.00 88.06 80 ILE A N 1
ATOM 600 C CA . ILE A 1 80 ? 11.582 4.546 -1.913 1.00 88.06 80 ILE A CA 1
ATOM 601 C C . ILE A 1 80 ? 13.097 4.711 -2.090 1.00 88.06 80 ILE A C 1
ATOM 603 O O . ILE A 1 80 ? 13.615 5.816 -1.879 1.00 88.06 80 ILE A O 1
ATOM 607 N N . PRO A 1 81 ? 13.807 3.650 -2.530 1.00 79.56 81 PRO A N 1
ATOM 608 C CA . PRO A 1 81 ? 15.232 3.732 -2.803 1.00 79.56 81 PRO A CA 1
ATOM 609 C C . PRO A 1 81 ? 15.533 4.700 -3.948 1.00 79.56 81 PRO A C 1
ATOM 611 O O . PRO A 1 81 ? 14.791 4.798 -4.927 1.00 79.56 81 PRO A O 1
ATOM 614 N N . SER A 1 82 ? 16.670 5.387 -3.855 1.00 78.88 82 SER A N 1
ATOM 615 C CA . SER A 1 82 ? 17.121 6.314 -4.897 1.00 78.88 82 SER A CA 1
ATOM 616 C C . SER A 1 82 ? 17.241 5.606 -6.251 1.00 78.88 82 SER A C 1
ATOM 618 O O . SER A 1 82 ? 17.874 4.558 -6.348 1.00 78.88 82 SER A O 1
ATOM 620 N N . GLY A 1 83 ? 16.631 6.179 -7.293 1.00 76.19 83 GLY A N 1
ATOM 621 C CA . GLY A 1 83 ? 16.685 5.637 -8.656 1.00 76.19 83 GLY A CA 1
ATOM 622 C C . GLY A 1 83 ? 15.841 4.379 -8.892 1.00 76.19 83 GLY A C 1
ATOM 623 O O . GLY A 1 83 ? 15.891 3.820 -9.983 1.00 76.19 83 GLY A O 1
ATOM 624 N N . LYS A 1 84 ? 15.056 3.926 -7.905 1.00 83.44 84 LYS A N 1
ATOM 625 C CA . LYS A 1 84 ? 14.128 2.798 -8.051 1.00 83.44 84 LYS A CA 1
ATOM 626 C C . LYS A 1 84 ? 12.673 3.264 -7.935 1.00 83.44 84 LYS A C 1
ATOM 628 O O . LYS A 1 84 ? 12.379 4.275 -7.308 1.00 83.44 84 LYS A O 1
ATOM 633 N N . GLY A 1 85 ? 11.756 2.521 -8.556 1.00 88.12 85 GLY A N 1
ATOM 634 C CA . GLY A 1 85 ? 10.317 2.808 -8.525 1.00 88.12 85 GLY A CA 1
ATOM 635 C C . GLY A 1 85 ? 9.543 2.003 -7.476 1.00 88.12 85 GLY A C 1
ATOM 636 O O . GLY A 1 85 ? 10.115 1.204 -6.732 1.00 88.12 85 GLY A O 1
ATOM 637 N N . LEU A 1 86 ? 8.211 2.152 -7.487 1.00 90.62 86 LEU A N 1
ATOM 638 C CA . LEU A 1 86 ? 7.279 1.443 -6.592 1.00 90.62 86 LEU A CA 1
ATOM 639 C C . LEU A 1 86 ? 7.499 -0.078 -6.593 1.00 90.62 86 LEU A C 1
ATOM 641 O O . LEU A 1 86 ? 7.449 -0.722 -5.550 1.00 90.62 86 LEU A O 1
ATOM 645 N N . THR A 1 87 ? 7.791 -0.650 -7.766 1.00 90.31 87 THR A N 1
ATOM 646 C CA . THR A 1 87 ? 8.022 -2.089 -7.946 1.00 90.31 87 THR A CA 1
ATOM 647 C C . THR A 1 87 ? 9.196 -2.606 -7.122 1.00 90.31 87 THR A C 1
ATOM 649 O O . THR A 1 87 ? 9.128 -3.717 -6.603 1.00 90.31 87 THR A O 1
ATOM 652 N N . ALA A 1 88 ? 10.274 -1.830 -6.997 1.00 90.12 88 ALA A N 1
ATOM 653 C CA . ALA A 1 88 ? 11.436 -2.260 -6.230 1.00 90.12 88 ALA A CA 1
ATOM 654 C C . ALA A 1 88 ? 11.118 -2.317 -4.736 1.00 90.12 88 ALA A C 1
ATOM 656 O O . ALA A 1 88 ? 11.416 -3.322 -4.099 1.00 90.12 88 ALA A O 1
ATOM 657 N N . LEU A 1 89 ? 10.449 -1.280 -4.222 1.00 90.56 89 LEU A N 1
ATOM 658 C CA . LEU A 1 89 ? 10.023 -1.234 -2.828 1.00 90.56 89 LEU A CA 1
ATOM 659 C C . LEU A 1 89 ? 9.018 -2.353 -2.523 1.00 90.56 89 LEU A C 1
ATOM 661 O O . LEU A 1 89 ? 9.171 -3.069 -1.544 1.00 90.56 89 LEU A O 1
ATOM 665 N N . ALA A 1 90 ? 8.029 -2.575 -3.394 1.00 91.06 90 ALA A N 1
ATOM 666 C CA . ALA A 1 90 ? 7.077 -3.672 -3.229 1.00 91.06 90 ALA A CA 1
ATOM 667 C C . ALA A 1 90 ? 7.790 -5.033 -3.131 1.00 91.06 90 ALA A C 1
ATOM 669 O O . ALA A 1 90 ? 7.544 -5.791 -2.194 1.00 91.06 90 ALA A O 1
ATOM 670 N N . ARG A 1 91 ? 8.727 -5.315 -4.047 1.00 90.19 91 ARG A N 1
ATOM 671 C CA . ARG A 1 91 ? 9.505 -6.566 -4.059 1.00 90.19 91 ARG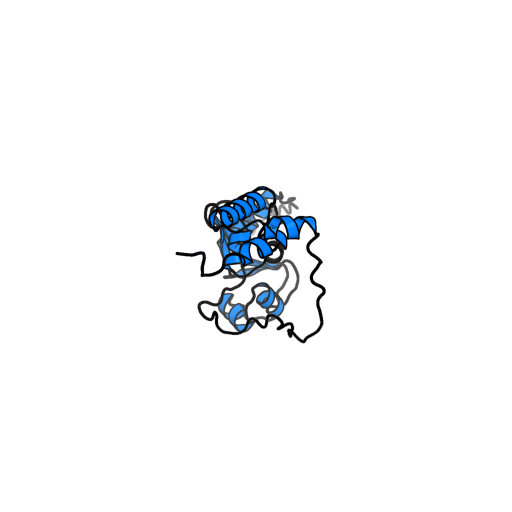 A CA 1
ATOM 672 C C . ARG A 1 91 ? 10.371 -6.741 -2.815 1.00 90.19 91 ARG A C 1
ATOM 674 O O . ARG A 1 91 ? 10.465 -7.851 -2.303 1.00 90.19 91 ARG A O 1
ATOM 681 N N . GLU A 1 92 ? 10.974 -5.668 -2.317 1.00 89.62 92 GLU A N 1
ATOM 682 C CA . GLU A 1 92 ? 11.812 -5.686 -1.112 1.00 89.62 92 GLU A CA 1
ATOM 683 C C . GLU A 1 92 ? 11.053 -6.159 0.140 1.00 89.62 92 GLU A C 1
ATOM 685 O O . GLU A 1 92 ? 11.628 -6.837 1.001 1.00 89.62 92 GLU A O 1
ATOM 690 N N . TYR A 1 93 ? 9.751 -5.860 0.186 1.00 90.31 93 TYR A N 1
ATOM 691 C CA . TYR A 1 93 ? 8.810 -6.266 1.231 1.00 90.31 93 TYR A CA 1
ATOM 692 C C . TYR A 1 93 ? 7.913 -7.450 0.818 1.00 90.31 93 TYR A C 1
ATOM 694 O O . TYR A 1 93 ? 6.895 -7.710 1.458 1.00 90.31 93 TYR A O 1
ATOM 702 N N . GLY A 1 94 ? 8.261 -8.176 -0.251 1.00 89.44 94 GLY A N 1
ATOM 703 C CA . GLY A 1 94 ? 7.543 -9.387 -0.671 1.00 89.44 94 GLY A CA 1
ATOM 704 C C . GLY A 1 94 ? 6.113 -9.147 -1.175 1.00 89.44 94 GLY A C 1
ATOM 705 O O . GLY A 1 94 ? 5.260 -10.022 -1.056 1.00 89.44 94 GLY A O 1
ATOM 706 N N . MET A 1 95 ? 5.827 -7.962 -1.714 1.00 88.81 95 MET A N 1
ATOM 707 C CA . MET A 1 95 ? 4.529 -7.588 -2.279 1.00 88.81 95 MET A CA 1
ATOM 708 C C . MET A 1 95 ? 4.574 -7.551 -3.806 1.00 88.81 95 MET A C 1
ATOM 710 O O . MET A 1 95 ? 5.571 -7.158 -4.418 1.00 88.81 95 MET A O 1
ATOM 714 N N . THR A 1 96 ? 3.447 -7.860 -4.443 1.00 92.94 96 THR A N 1
ATOM 715 C CA . THR A 1 96 ? 3.237 -7.493 -5.848 1.00 92.94 96 THR A CA 1
ATOM 716 C C . THR A 1 96 ? 2.994 -5.985 -5.981 1.00 92.94 96 THR A C 1
ATOM 718 O O . THR A 1 96 ? 2.511 -5.328 -5.054 1.00 92.94 96 THR A O 1
ATOM 721 N N . LEU A 1 97 ? 3.264 -5.420 -7.165 1.00 90.88 97 LEU A N 1
ATOM 722 C CA . LEU A 1 97 ? 2.967 -4.007 -7.440 1.00 90.88 97 LEU A CA 1
ATOM 723 C C . LEU A 1 97 ? 1.477 -3.689 -7.221 1.00 90.88 97 LEU A C 1
ATOM 725 O O . LEU A 1 97 ? 1.140 -2.638 -6.688 1.00 90.88 97 LEU A O 1
ATOM 729 N N . SER A 1 98 ? 0.583 -4.613 -7.589 1.00 91.75 98 SER A N 1
ATOM 730 C CA . SER A 1 98 ? -0.862 -4.417 -7.442 1.00 91.75 98 SER A CA 1
ATOM 731 C C . SER A 1 98 ? -1.294 -4.348 -5.975 1.00 91.75 98 SER A C 1
ATOM 733 O O . SER A 1 98 ? -2.081 -3.476 -5.614 1.00 91.75 98 SER A O 1
ATOM 735 N N . GLU A 1 99 ? -0.762 -5.225 -5.120 1.00 91.44 99 GLU A N 1
ATOM 736 C CA . GLU A 1 99 ? -1.029 -5.180 -3.677 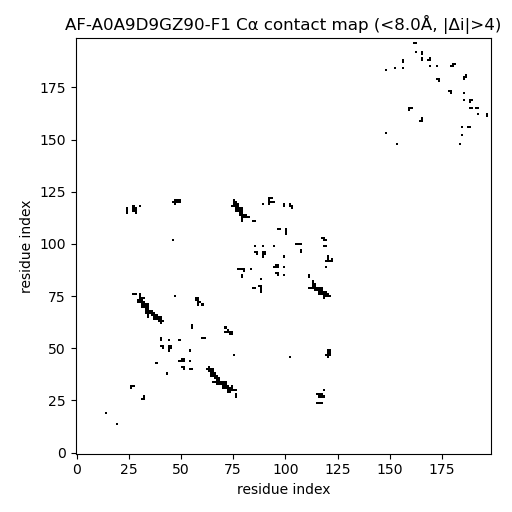1.00 91.44 99 GLU A CA 1
ATOM 737 C C . GLU A 1 99 ? -0.475 -3.905 -3.041 1.00 91.44 99 GLU A C 1
ATOM 739 O O . GLU A 1 99 ? -1.141 -3.289 -2.212 1.00 91.44 99 GLU A O 1
ATOM 744 N N . PHE A 1 100 ? 0.726 -3.488 -3.445 1.00 92.88 100 PHE A N 1
ATOM 745 C CA . PHE A 1 100 ? 1.348 -2.264 -2.953 1.00 92.88 100 PHE A CA 1
ATOM 746 C C . PHE A 1 100 ? 0.513 -1.025 -3.306 1.00 92.88 100 PHE A C 1
ATOM 748 O O . PHE A 1 100 ? 0.230 -0.195 -2.437 1.00 92.88 100 PHE A O 1
ATOM 755 N N . CYS A 1 101 ? 0.061 -0.927 -4.558 1.00 91.50 101 CYS A N 1
ATOM 756 C CA . CYS A 1 101 ? -0.835 0.130 -5.019 1.00 91.50 101 CYS A CA 1
ATOM 757 C C . CYS A 1 101 ? -2.153 0.144 -4.232 1.00 91.50 101 CYS A C 1
ATOM 759 O O . CYS A 1 101 ? -2.578 1.202 -3.770 1.00 91.50 101 CYS A O 1
ATOM 761 N N . ALA A 1 102 ? -2.763 -1.026 -4.013 1.00 91.12 102 ALA A N 1
ATOM 762 C CA . ALA A 1 102 ? -4.016 -1.155 -3.271 1.00 91.12 102 ALA A CA 1
ATOM 763 C C . ALA A 1 102 ? -3.879 -0.755 -1.792 1.00 91.12 102 ALA A C 1
ATOM 765 O O . ALA A 1 102 ? -4.746 -0.057 -1.267 1.00 91.12 102 ALA A O 1
ATOM 766 N N . LEU A 1 103 ? -2.786 -1.145 -1.125 1.00 91.19 103 LEU A N 1
ATOM 767 C CA . LEU A 1 103 ? -2.512 -0.768 0.267 1.00 91.19 103 LEU A CA 1
ATOM 768 C C . LEU A 1 103 ? -2.347 0.750 0.421 1.00 91.19 103 LEU A C 1
ATOM 770 O O . LEU A 1 103 ? -2.805 1.339 1.400 1.00 91.19 103 LEU A O 1
ATOM 774 N N . ASN A 1 104 ? -1.707 1.381 -0.561 1.00 91.38 104 ASN A N 1
ATOM 775 C CA . ASN A 1 104 ? -1.426 2.809 -0.548 1.00 91.38 104 ASN A CA 1
ATOM 776 C C . ASN A 1 104 ? -2.555 3.659 -1.158 1.00 91.38 104 ASN A C 1
ATOM 778 O O . ASN A 1 104 ? -2.549 4.877 -0.979 1.00 91.38 104 ASN A O 1
ATOM 782 N N . GLY A 1 105 ? -3.523 3.056 -1.851 1.00 90.00 105 GLY A N 1
ATOM 783 C CA . GLY A 1 105 ? -4.569 3.778 -2.578 1.00 90.00 105 GLY A CA 1
ATOM 784 C C . GLY A 1 105 ? -3.996 4.682 -3.673 1.00 90.00 105 GLY A C 1
ATOM 785 O O . GLY A 1 105 ? -4.404 5.838 -3.782 1.00 90.00 105 GLY A O 1
ATOM 786 N N . ILE A 1 106 ? -3.001 4.182 -4.410 1.00 89.75 106 ILE A N 1
ATOM 787 C CA . ILE A 1 106 ? -2.323 4.883 -5.512 1.00 89.75 106 ILE A CA 1
ATOM 788 C C . ILE A 1 106 ? -2.420 4.068 -6.803 1.00 89.75 106 ILE A C 1
ATOM 790 O O . ILE A 1 106 ? -2.519 2.842 -6.763 1.00 89.75 106 ILE A O 1
ATOM 794 N N . ASP A 1 107 ? -2.329 4.746 -7.943 1.00 89.69 107 ASP A N 1
ATOM 795 C CA . ASP A 1 107 ? -2.291 4.099 -9.253 1.00 89.69 107 ASP A CA 1
ATOM 796 C C . ASP A 1 107 ? -0.925 3.466 -9.550 1.00 89.69 107 ASP A C 1
ATOM 798 O O . ASP A 1 107 ? 0.104 3.862 -9.000 1.00 89.69 107 ASP A O 1
ATOM 802 N N . ARG A 1 108 ? -0.895 2.505 -10.483 1.00 89.62 108 ARG A N 1
ATOM 803 C CA . ARG A 1 108 ? 0.353 1.853 -10.935 1.00 89.62 108 ARG A CA 1
ATOM 804 C C . ARG A 1 108 ? 1.352 2.828 -11.562 1.00 89.62 108 ARG A C 1
ATOM 806 O O . ARG A 1 108 ? 2.551 2.594 -11.481 1.00 89.62 108 ARG A O 1
ATOM 813 N N . ASN A 1 109 ? 0.844 3.916 -12.141 1.00 87.25 109 ASN A N 1
ATOM 814 C CA . ASN A 1 109 ? 1.632 4.970 -12.781 1.00 87.25 109 ASN A CA 1
ATOM 815 C C . ASN A 1 109 ? 1.902 6.159 -11.845 1.00 87.25 109 ASN A C 1
ATOM 817 O O . ASN A 1 109 ? 2.307 7.219 -12.316 1.00 87.25 109 ASN A O 1
ATOM 821 N N . TYR A 1 110 ? 1.635 6.028 -10.540 1.00 87.88 110 TYR A N 1
ATOM 822 C CA . TYR A 1 110 ? 1.929 7.089 -9.581 1.00 87.88 110 TYR A CA 1
ATOM 823 C C . TYR A 1 110 ? 3.427 7.432 -9.645 1.00 87.88 110 TYR A C 1
ATOM 825 O O . TYR A 1 110 ? 4.229 6.515 -9.476 1.00 87.88 110 TYR A O 1
ATOM 833 N N . PRO A 1 111 ? 3.820 8.698 -9.888 1.00 87.31 111 PRO A N 1
ATOM 834 C CA . PRO A 1 111 ? 5.222 9.094 -9.979 1.00 87.31 111 PRO A CA 1
ATOM 835 C C . PRO A 1 111 ? 5.797 9.338 -8.571 1.00 87.31 111 PRO A C 1
ATOM 837 O O . PRO A 1 111 ? 5.554 10.403 -7.994 1.00 87.31 111 PRO A O 1
ATOM 840 N N . PRO A 1 112 ? 6.538 8.383 -7.972 1.00 87.44 112 PRO A N 1
ATOM 841 C CA . PRO A 1 112 ? 7.103 8.593 -6.648 1.00 87.44 112 PRO A CA 1
ATOM 842 C C . PRO A 1 112 ? 8.198 9.655 -6.660 1.00 87.44 112 PRO A C 1
ATOM 844 O O . PRO A 1 112 ? 8.991 9.739 -7.598 1.00 87.44 112 PRO A O 1
ATOM 847 N N . GLN A 1 113 ? 8.310 10.406 -5.568 1.00 85.94 113 GLN A N 1
ATOM 848 C CA . GLN A 1 113 ? 9.461 11.280 -5.351 1.00 85.94 113 GLN A CA 1
ATOM 849 C C . GLN A 1 113 ? 10.563 10.554 -4.574 1.00 85.94 113 GLN A C 1
ATOM 851 O O . GLN A 1 113 ? 10.311 9.632 -3.794 1.00 85.94 113 GLN A O 1
ATOM 856 N N . LYS A 1 114 ? 11.806 11.009 -4.755 1.00 84.06 114 LYS A N 1
ATOM 857 C CA . LYS A 1 114 ? 12.956 10.497 -4.006 1.00 84.06 114 LYS A CA 1
ATOM 858 C C . LYS A 1 114 ? 12.714 10.652 -2.502 1.00 84.06 114 LYS A C 1
ATOM 860 O O . LYS A 1 114 ? 12.419 11.744 -2.026 1.00 84.06 114 LYS A O 1
ATOM 865 N N . GLY A 1 115 ? 12.868 9.553 -1.768 1.00 84.19 115 GLY A N 1
ATOM 866 C CA . GLY A 1 115 ? 12.706 9.526 -0.318 1.00 84.19 115 GLY A CA 1
ATOM 867 C C . GLY A 1 115 ? 11.260 9.564 0.177 1.00 84.19 115 GLY A C 1
ATOM 868 O O . GLY A 1 115 ? 11.042 9.715 1.375 1.00 84.19 115 GLY A O 1
ATOM 869 N N . GLU A 1 116 ? 10.276 9.416 -0.710 1.00 90.50 116 GLU A N 1
ATOM 870 C CA . GLU A 1 116 ? 8.876 9.304 -0.315 1.00 90.50 116 GLU A CA 1
ATOM 871 C C . GLU A 1 116 ? 8.610 7.981 0.423 1.00 90.50 116 GLU A C 1
ATOM 873 O O . GLU A 1 116 ? 9.078 6.916 0.012 1.00 90.50 116 GLU A O 1
ATOM 878 N N . MET A 1 117 ? 7.857 8.072 1.523 1.00 93.44 117 MET A N 1
ATOM 879 C CA . MET A 1 117 ? 7.483 6.940 2.372 1.00 93.44 117 MET A CA 1
ATOM 880 C C . MET A 1 117 ? 6.147 6.350 1.926 1.00 93.44 117 MET A C 1
ATOM 882 O O . MET A 1 117 ? 5.206 7.087 1.619 1.00 93.44 117 MET A O 1
ATOM 886 N N . PHE A 1 118 ? 6.039 5.025 1.951 1.00 94.44 118 PHE A N 1
ATOM 887 C CA . PHE A 1 118 ? 4.822 4.281 1.624 1.00 94.44 118 PHE A CA 1
ATOM 888 C C . PHE A 1 118 ? 4.531 3.231 2.677 1.00 94.44 118 PHE A C 1
ATOM 890 O O . PHE A 1 118 ? 5.448 2.710 3.305 1.00 94.44 118 PHE A O 1
ATOM 897 N N . TYR A 1 119 ? 3.256 2.890 2.838 1.00 94.38 119 TYR A N 1
ATOM 898 C CA . TYR A 1 119 ? 2.870 1.738 3.640 1.00 94.38 119 TYR A CA 1
ATOM 899 C C . TYR A 1 119 ? 3.316 0.463 2.930 1.00 94.38 119 TYR A C 1
ATOM 901 O O . TYR A 1 119 ? 3.116 0.306 1.722 1.00 94.38 119 TYR A O 1
ATOM 909 N N . VAL A 1 120 ? 3.908 -0.445 3.689 1.00 94.00 120 VAL A N 1
ATOM 910 C CA . VAL A 1 120 ? 4.436 -1.726 3.206 1.00 94.00 120 VAL A CA 1
ATOM 911 C C . VAL A 1 120 ? 3.908 -2.845 4.091 1.00 94.00 120 VAL A C 1
ATOM 913 O O . VAL A 1 120 ? 3.420 -2.587 5.189 1.00 94.00 120 VAL A O 1
ATOM 916 N N . LYS A 1 121 ? 3.980 -4.094 3.634 1.00 92.06 121 LYS A N 1
ATOM 917 C CA . LYS A 1 121 ? 3.760 -5.232 4.531 1.00 92.06 121 LYS A CA 1
ATOM 918 C C . LYS A 1 121 ? 4.928 -5.349 5.505 1.00 92.06 121 LYS A C 1
ATOM 920 O O . LYS A 1 121 ? 6.052 -4.954 5.200 1.00 92.06 121 LYS A O 1
ATOM 925 N N . PHE A 1 122 ? 4.656 -5.897 6.678 1.00 86.38 122 PHE A N 1
ATOM 926 C CA . PHE A 1 122 ? 5.693 -6.259 7.621 1.00 86.38 122 PHE A CA 1
ATOM 927 C C . PHE A 1 122 ? 6.574 -7.351 7.021 1.00 86.38 122 PHE A C 1
ATOM 929 O O . PHE A 1 122 ? 6.089 -8.371 6.530 1.00 86.38 122 PHE A O 1
ATOM 936 N N . LYS A 1 123 ? 7.882 -7.113 7.061 1.00 78.38 123 LYS A N 1
ATOM 937 C CA . LYS A 1 123 ? 8.894 -8.103 6.731 1.00 78.38 123 LYS A CA 1
ATOM 938 C C . LYS A 1 123 ? 9.397 -8.657 8.053 1.00 78.38 123 LYS A C 1
ATOM 940 O O . LYS A 1 123 ? 10.100 -7.954 8.768 1.00 78.38 123 LYS A O 1
ATOM 945 N N . ALA A 1 124 ? 9.016 -9.888 8.378 1.00 63.75 124 ALA A N 1
ATOM 946 C CA . ALA A 1 124 ? 9.586 -10.569 9.529 1.00 63.75 124 ALA A CA 1
ATOM 947 C C . ALA A 1 124 ? 11.106 -10.662 9.335 1.00 63.75 124 ALA A C 1
ATOM 949 O O . ALA A 1 124 ? 11.585 -11.215 8.341 1.00 63.75 124 ALA A O 1
ATOM 950 N N . GLU A 1 125 ? 11.865 -10.062 10.245 1.00 60.28 125 GLU A N 1
ATOM 951 C CA . GLU A 1 125 ? 13.320 -10.108 10.205 1.00 60.28 125 GLU A CA 1
ATOM 952 C C . GLU A 1 125 ? 13.773 -11.545 10.513 1.00 60.28 125 GLU A C 1
ATOM 954 O O . GLU A 1 125 ? 13.433 -12.105 11.550 1.00 60.28 125 GLU A O 1
ATOM 959 N N . ASN A 1 126 ? 14.504 -12.156 9.574 1.00 45.91 126 ASN A N 1
ATOM 960 C CA . ASN A 1 126 ? 15.174 -13.457 9.690 1.00 45.91 126 ASN A CA 1
ATOM 961 C C . ASN A 1 126 ? 14.319 -14.650 10.162 1.00 45.91 126 ASN A C 1
ATOM 963 O O . ASN A 1 126 ? 14.599 -15.270 11.185 1.00 45.91 126 ASN A O 1
ATOM 967 N N . ASN A 1 127 ? 13.378 -15.086 9.320 1.00 41.81 127 ASN A N 1
ATOM 968 C CA . ASN A 1 127 ? 13.142 -16.522 9.132 1.00 41.81 127 ASN A CA 1
ATOM 969 C C . ASN A 1 127 ? 12.681 -16.822 7.696 1.00 41.81 127 ASN A C 1
ATOM 971 O O . ASN A 1 127 ? 11.519 -17.123 7.426 1.00 41.81 127 ASN A O 1
ATOM 975 N N . SER A 1 128 ? 13.627 -16.753 6.761 1.00 45.91 128 SER A N 1
ATOM 976 C CA . SER A 1 128 ? 13.470 -17.260 5.392 1.00 45.91 128 SER A CA 1
ATOM 977 C C . SER A 1 128 ? 13.583 -18.795 5.325 1.00 45.91 128 SER A C 1
ATOM 979 O O . SER A 1 128 ? 14.136 -19.329 4.368 1.00 45.91 128 SER A O 1
ATOM 981 N N . SER A 1 129 ? 13.088 -19.523 6.331 1.00 41.47 129 SER A N 1
ATOM 982 C CA . SER A 1 129 ? 12.934 -20.983 6.302 1.00 41.47 129 SER A CA 1
ATOM 983 C C . SER A 1 129 ? 11.698 -21.456 7.078 1.00 41.47 129 SER A C 1
ATOM 985 O O . SER A 1 129 ? 11.708 -22.492 7.732 1.00 41.47 129 SER A O 1
ATOM 987 N N . ALA A 1 130 ? 10.571 -20.751 6.959 1.00 39.66 130 ALA A N 1
ATOM 988 C CA . ALA A 1 130 ? 9.276 -21.291 7.367 1.00 39.66 130 ALA A CA 1
ATOM 989 C C . ALA A 1 130 ? 8.193 -20.965 6.336 1.00 39.66 130 ALA A C 1
ATOM 991 O O . ALA A 1 130 ? 7.419 -20.024 6.462 1.00 39.66 130 ALA A O 1
ATOM 992 N N . LYS A 1 131 ? 8.146 -21.830 5.320 1.00 39.41 131 LYS A N 1
ATOM 993 C CA . LYS A 1 131 ? 6.924 -22.248 4.629 1.00 39.41 131 LYS A CA 1
ATOM 994 C C . LYS A 1 131 ? 6.072 -21.092 4.081 1.00 39.41 131 LYS A C 1
ATOM 996 O O . LYS A 1 131 ? 4.923 -20.896 4.473 1.00 39.41 131 LYS A O 1
ATOM 1001 N N . SER A 1 132 ? 6.540 -20.520 2.972 1.00 34.44 132 SER A N 1
ATOM 1002 C CA . SER A 1 132 ? 5.633 -20.430 1.829 1.00 34.44 132 SER A CA 1
ATOM 1003 C C . SER A 1 132 ? 5.127 -21.850 1.567 1.00 34.44 132 SER A C 1
ATOM 1005 O O . SER A 1 132 ? 5.774 -22.646 0.894 1.00 34.44 132 SER A O 1
ATOM 1007 N N . LYS A 1 133 ? 3.946 -22.182 2.096 1.00 36.94 133 LYS A N 1
ATOM 1008 C CA . LYS A 1 133 ? 2.989 -22.968 1.320 1.00 36.94 133 LYS A CA 1
ATOM 1009 C C . LYS A 1 133 ? 2.611 -22.071 0.136 1.00 36.94 133 LYS A C 1
ATOM 1011 O O . LYS A 1 133 ? 1.517 -21.529 0.068 1.00 36.94 133 LYS A O 1
ATOM 1016 N N . SER A 1 134 ? 3.553 -21.904 -0.795 1.00 32.72 134 SER A N 1
ATOM 1017 C CA . SER A 1 134 ? 3.194 -22.073 -2.186 1.00 32.72 134 SER A CA 1
ATOM 1018 C C . SER A 1 134 ? 2.488 -23.413 -2.216 1.00 32.72 134 SER A C 1
ATOM 1020 O O . SER A 1 134 ? 3.009 -24.402 -1.698 1.00 32.72 134 SER A O 1
ATOM 1022 N N . SER A 1 135 ? 1.264 -23.412 -2.709 1.00 33.56 135 SER A N 1
ATOM 1023 C CA . SER A 1 135 ? 0.687 -24.591 -3.317 1.00 33.56 135 SER A CA 1
ATOM 1024 C C . SER A 1 135 ? 1.796 -25.346 -4.054 1.00 33.56 135 SER A C 1
ATOM 1026 O O . SER A 1 135 ? 2.236 -24.920 -5.122 1.00 33.56 135 SER A O 1
ATOM 1028 N N . GLU A 1 136 ? 2.279 -26.427 -3.441 1.00 33.06 136 GLU A N 1
ATOM 1029 C CA . GLU A 1 136 ? 2.704 -27.608 -4.167 1.00 33.06 136 GLU A CA 1
ATOM 1030 C C . GLU A 1 136 ? 1.512 -27.938 -5.059 1.00 33.06 136 GLU A C 1
ATOM 1032 O O . GLU A 1 136 ? 0.546 -28.579 -4.646 1.00 33.06 136 GLU A O 1
ATOM 1037 N N . VAL A 1 137 ? 1.542 -27.417 -6.286 1.00 30.09 137 VAL A N 1
ATOM 1038 C CA . VAL A 1 137 ? 1.029 -28.210 -7.383 1.00 30.09 137 VAL A CA 1
ATOM 1039 C C . VAL A 1 137 ? 1.888 -29.459 -7.333 1.00 30.09 137 VAL A C 1
ATOM 1041 O O . VAL A 1 137 ? 3.079 -29.432 -7.636 1.00 30.09 137 VAL A O 1
ATOM 1044 N N . ASN A 1 138 ? 1.295 -30.525 -6.797 1.00 31.48 138 ASN A N 1
ATOM 1045 C CA . ASN A 1 138 ? 1.726 -31.870 -7.097 1.00 31.48 138 ASN A CA 1
ATOM 1046 C C . ASN A 1 138 ? 2.028 -31.871 -8.596 1.00 31.48 138 ASN A C 1
ATOM 1048 O O . ASN A 1 138 ? 1.109 -31.718 -9.403 1.00 31.48 138 ASN A O 1
ATOM 1052 N N . ALA A 1 139 ? 3.296 -32.054 -8.957 1.00 36.91 139 ALA A N 1
ATOM 1053 C CA . ALA A 1 139 ? 3.641 -32.706 -10.206 1.00 36.91 139 ALA A CA 1
ATOM 1054 C C . ALA A 1 139 ? 3.192 -34.169 -10.067 1.00 36.91 139 ALA A C 1
ATOM 1056 O O . ALA A 1 139 ? 3.992 -35.094 -10.011 1.00 36.91 139 ALA A O 1
ATOM 1057 N N . GLY A 1 140 ? 1.879 -34.351 -9.905 1.00 30.23 140 GLY A N 1
ATOM 1058 C CA . GLY A 1 140 ? 1.218 -35.549 -10.338 1.00 30.23 140 GLY A CA 1
ATOM 1059 C C . GLY A 1 140 ? 1.388 -35.561 -11.841 1.00 30.23 140 GLY A C 1
ATOM 1060 O O . GLY A 1 140 ? 1.176 -34.547 -12.512 1.00 30.23 140 GLY A O 1
ATOM 1061 N N . GLU A 1 141 ? 1.831 -36.702 -12.336 1.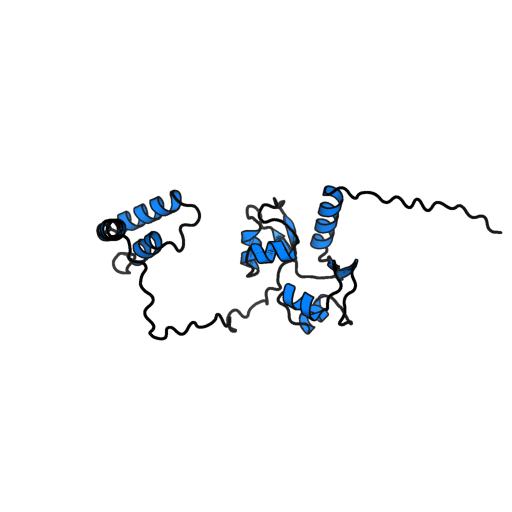00 41.25 141 GLU A N 1
ATOM 1062 C CA . GLU A 1 141 ? 1.669 -37.107 -13.717 1.00 41.25 141 GLU A CA 1
ATOM 1063 C C . GLU A 1 141 ? 0.250 -36.770 -14.185 1.00 41.25 141 GLU A C 1
ATOM 1065 O O . GLU A 1 141 ? -0.720 -37.475 -13.928 1.00 41.25 141 GLU A O 1
ATOM 1070 N N . ALA A 1 142 ? 0.119 -35.638 -14.852 1.00 34.00 142 ALA A N 1
ATOM 1071 C CA . ALA A 1 142 ? -1.009 -35.302 -15.686 1.00 34.00 142 ALA A CA 1
ATOM 1072 C C . ALA A 1 142 ? -0.420 -34.400 -16.758 1.00 34.00 142 ALA A C 1
ATOM 1074 O O . ALA A 1 142 ? -0.015 -33.273 -16.477 1.00 34.00 142 ALA A O 1
ATOM 1075 N N . GLY A 1 143 ? -0.265 -34.964 -17.956 1.00 37.38 143 GLY A N 1
ATOM 1076 C CA . GLY A 1 143 ? 0.358 -34.310 -19.093 1.00 37.38 143 GLY A CA 1
ATOM 1077 C C . GLY A 1 143 ? -0.170 -32.893 -19.282 1.00 37.38 143 GLY A C 1
ATOM 1078 O O . GLY A 1 143 ? -1.294 -32.691 -19.732 1.00 37.38 143 GLY A O 1
ATOM 1079 N N . LEU A 1 144 ? 0.667 -31.906 -18.964 1.00 30.30 144 LEU A N 1
ATOM 1080 C CA . LEU A 1 144 ? 0.542 -30.593 -19.559 1.00 30.30 144 LEU A CA 1
ATOM 1081 C C . LEU A 1 144 ? 1.198 -30.702 -20.922 1.00 30.30 144 LEU A C 1
ATOM 1083 O O . LEU A 1 144 ? 2.411 -30.884 -21.028 1.00 30.30 144 LEU A O 1
ATOM 1087 N N . ALA A 1 145 ? 0.362 -30.634 -21.951 1.00 36.88 145 ALA A N 1
ATOM 1088 C CA . ALA A 1 145 ? 0.796 -30.313 -23.290 1.00 36.88 145 ALA A CA 1
ATOM 1089 C C . ALA A 1 145 ? 1.805 -29.164 -23.196 1.00 36.88 145 ALA A C 1
ATOM 1091 O O . ALA A 1 145 ? 1.471 -28.052 -22.782 1.00 36.88 145 ALA A O 1
ATOM 1092 N N . VAL A 1 146 ? 3.053 -29.477 -23.539 1.00 40.84 146 VAL A N 1
ATOM 1093 C CA . VAL A 1 146 ? 4.033 -28.492 -23.974 1.00 40.84 146 VAL A CA 1
ATOM 1094 C C . VAL A 1 146 ? 3.281 -27.647 -25.007 1.00 40.84 146 VAL A C 1
ATOM 1096 O O . VAL A 1 146 ? 2.788 -28.247 -25.967 1.00 40.84 146 VAL A O 1
ATOM 1099 N N . PRO A 1 147 ? 3.083 -26.324 -24.834 1.00 45.25 147 PRO A N 1
ATOM 1100 C CA . PRO A 1 147 ? 2.697 -25.521 -25.978 1.00 45.25 147 PRO A CA 1
ATOM 1101 C C . PRO A 1 147 ? 3.805 -25.763 -26.996 1.00 45.25 147 PRO A C 1
ATOM 1103 O O . PRO A 1 147 ? 4.980 -25.505 -26.732 1.00 45.25 147 PRO A O 1
ATOM 1106 N N . GLU A 1 148 ? 3.433 -26.441 -28.074 1.00 45.72 148 GLU A N 1
ATOM 1107 C CA . GLU A 1 148 ? 4.335 -26.855 -29.128 1.00 45.72 148 GLU A CA 1
ATOM 1108 C C . GLU A 1 148 ? 5.093 -25.606 -29.575 1.00 45.72 148 GLU A C 1
ATOM 1110 O O . GLU A 1 148 ? 4.485 -24.660 -30.076 1.00 45.72 148 GLU A O 1
ATOM 1115 N N . LEU A 1 149 ? 6.404 -25.559 -29.294 1.00 50.62 149 LEU A N 1
ATOM 1116 C CA . LEU A 1 149 ? 7.289 -24.559 -29.882 1.00 50.62 149 LEU A CA 1
ATOM 1117 C C . LEU A 1 149 ? 6.987 -24.585 -31.377 1.00 50.62 149 LEU A C 1
ATOM 1119 O O . LEU A 1 149 ? 7.167 -25.638 -31.997 1.00 50.62 149 LEU A O 1
ATOM 1123 N N . ASP A 1 150 ? 6.529 -23.466 -31.937 1.00 57.34 150 ASP A N 1
ATOM 1124 C CA . ASP A 1 150 ? 6.313 -23.391 -33.373 1.00 57.34 150 ASP A CA 1
ATOM 1125 C C . ASP A 1 150 ? 7.597 -23.853 -34.084 1.00 57.34 150 ASP A C 1
ATOM 1127 O O . ASP A 1 150 ? 8.725 -23.630 -33.616 1.00 57.34 150 ASP A O 1
ATOM 1131 N N . ALA A 1 151 ? 7.426 -24.622 -35.160 1.00 56.56 151 ALA A N 1
ATOM 1132 C CA . ALA A 1 151 ? 8.522 -25.347 -35.795 1.00 56.56 151 ALA A CA 1
ATOM 1133 C C . ALA A 1 151 ? 9.683 -24.420 -36.210 1.00 56.56 151 ALA A C 1
ATOM 1135 O O . ALA A 1 151 ? 10.842 -24.842 -36.200 1.00 56.56 151 ALA A O 1
ATOM 1136 N N . GLU A 1 152 ? 9.381 -23.150 -36.499 1.00 58.06 152 GLU A N 1
ATOM 1137 C CA . GLU A 1 152 ? 10.351 -22.096 -36.802 1.00 58.06 152 GLU A CA 1
ATOM 1138 C C . GLU A 1 152 ? 11.241 -21.785 -35.598 1.00 58.06 152 GLU A C 1
ATOM 1140 O O . GLU A 1 152 ? 12.469 -21.852 -35.689 1.00 58.06 152 GLU A O 1
ATOM 1145 N N . THR A 1 153 ? 10.641 -21.563 -34.432 1.00 59.75 153 THR A N 1
ATOM 1146 C CA . THR A 1 153 ? 11.361 -21.300 -33.185 1.00 59.75 153 THR A CA 1
ATOM 1147 C C . THR A 1 153 ? 12.232 -22.478 -32.760 1.00 59.75 153 THR A C 1
ATOM 1149 O O . THR A 1 153 ? 13.362 -22.297 -32.303 1.00 59.75 153 THR A O 1
ATOM 1152 N N . ARG A 1 154 ? 11.749 -23.713 -32.931 1.00 60.91 154 ARG A N 1
ATOM 1153 C CA . ARG A 1 154 ? 12.531 -24.917 -32.608 1.00 60.91 154 ARG A CA 1
ATOM 1154 C 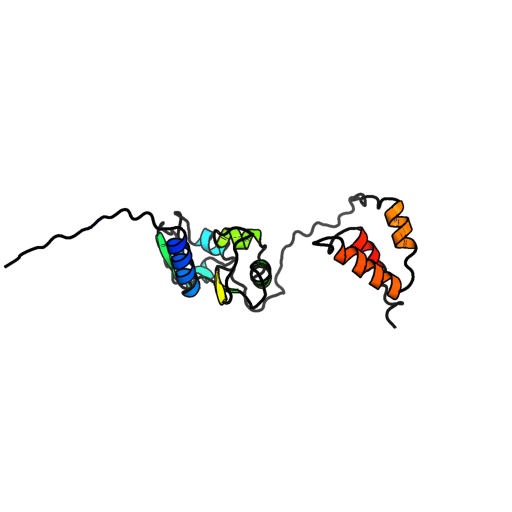C . ARG A 1 154 ? 13.736 -25.078 -33.539 1.00 60.91 154 ARG A C 1
ATOM 1156 O O . ARG A 1 154 ? 14.817 -25.458 -33.080 1.00 60.91 154 ARG A O 1
ATOM 1163 N N . ALA A 1 155 ? 13.565 -24.770 -34.824 1.00 59.44 155 ALA A N 1
ATOM 1164 C CA . ALA A 1 155 ? 14.636 -24.822 -35.811 1.00 59.44 155 ALA A CA 1
ATOM 1165 C C . ALA A 1 155 ? 15.712 -23.759 -35.543 1.00 59.44 155 ALA A C 1
ATOM 1167 O O . ALA A 1 155 ? 16.900 -24.079 -35.606 1.00 59.44 155 ALA A O 1
ATOM 1168 N N . GLU A 1 156 ? 15.327 -22.532 -35.189 1.00 63.12 156 GLU A N 1
ATOM 1169 C CA . GLU A 1 156 ? 16.266 -21.458 -34.841 1.00 63.12 156 GLU A CA 1
ATOM 1170 C C . GLU A 1 156 ? 17.043 -21.760 -33.562 1.00 63.12 156 GLU A C 1
ATOM 1172 O O . GLU A 1 156 ? 18.275 -21.731 -33.569 1.00 63.12 156 GLU A O 1
ATOM 1177 N N . VAL A 1 157 ? 16.350 -22.163 -32.491 1.00 61.06 157 VAL A N 1
ATOM 1178 C CA . VAL A 1 157 ? 17.004 -22.468 -31.213 1.00 61.06 157 VAL A CA 1
ATOM 1179 C C . VAL A 1 157 ? 17.961 -23.651 -31.365 1.00 61.06 157 VAL A C 1
ATOM 1181 O O . VAL A 1 157 ? 19.034 -23.625 -30.772 1.00 61.06 157 VAL A O 1
ATOM 1184 N N . SER A 1 158 ? 17.658 -24.664 -32.191 1.00 62.84 158 SER A N 1
ATOM 1185 C CA . SER A 1 158 ? 18.531 -25.834 -32.411 1.00 62.84 158 SER A CA 1
ATOM 1186 C C . SER A 1 158 ? 19.894 -25.514 -33.051 1.00 62.84 158 SER A C 1
ATOM 1188 O O . SER A 1 158 ? 20.860 -26.230 -32.781 1.00 62.84 158 SER A O 1
ATOM 1190 N N . LYS A 1 159 ? 19.998 -24.428 -33.831 1.00 69.94 159 LYS A N 1
ATOM 1191 C CA . LYS A 1 159 ? 21.224 -24.017 -34.543 1.00 69.94 159 LYS A CA 1
ATOM 1192 C C . LYS A 1 159 ? 22.272 -23.379 -33.632 1.00 69.94 159 LYS A C 1
ATOM 1194 O O . LYS A 1 159 ? 23.448 -23.430 -33.966 1.00 69.94 159 LYS A O 1
ATOM 1199 N N . ILE A 1 160 ? 21.844 -22.847 -32.490 1.00 66.12 160 ILE A N 1
ATOM 1200 C CA . ILE A 1 160 ? 22.702 -22.208 -31.491 1.00 66.12 160 ILE A CA 1
ATOM 1201 C C . ILE A 1 160 ? 23.502 -23.294 -30.762 1.00 66.12 160 ILE A C 1
ATOM 1203 O O . ILE A 1 160 ? 22.915 -24.132 -30.060 1.00 66.12 160 ILE A O 1
ATOM 1207 N N . LYS A 1 161 ? 24.822 -23.315 -30.962 1.00 66.19 161 LYS A N 1
ATOM 1208 C CA . LYS A 1 161 ? 25.715 -24.374 -30.454 1.00 66.19 161 LYS A CA 1
ATOM 1209 C C . LYS A 1 161 ? 26.867 -23.830 -29.613 1.00 66.19 161 LYS A C 1
ATOM 1211 O O . LYS A 1 161 ? 27.374 -24.566 -28.771 1.00 66.19 161 LYS A O 1
ATOM 1216 N N . SER A 1 162 ? 27.258 -22.573 -29.820 1.00 71.50 162 SER A N 1
ATOM 1217 C CA . SER A 1 162 ? 28.355 -21.932 -29.087 1.00 71.50 162 SER A CA 1
ATOM 1218 C C . SER A 1 162 ? 27.850 -21.078 -27.912 1.00 71.50 162 SER A C 1
ATOM 1220 O O . SER A 1 162 ? 26.809 -20.430 -28.046 1.00 71.50 162 SER A O 1
ATOM 1222 N N . PRO A 1 163 ? 28.589 -21.000 -26.786 1.00 68.44 163 PRO A N 1
ATOM 1223 C CA . PRO A 1 163 ? 28.298 -20.072 -25.687 1.00 68.44 163 PRO A CA 1
ATOM 1224 C C . PRO A 1 163 ? 28.098 -18.620 -26.146 1.00 68.44 163 PRO A C 1
ATOM 1226 O O . PRO A 1 163 ? 27.201 -17.932 -25.658 1.00 68.44 163 PRO A O 1
ATOM 1229 N N . GLU A 1 164 ? 28.895 -18.165 -27.117 1.00 71.94 164 GLU A N 1
ATOM 1230 C CA . GLU A 1 164 ? 28.827 -16.799 -27.653 1.00 71.94 164 GLU A CA 1
ATOM 1231 C C . GLU A 1 164 ? 27.528 -16.547 -28.427 1.00 71.94 164 GLU A C 1
ATOM 1233 O O . GLU A 1 164 ? 26.911 -15.487 -28.308 1.00 71.94 164 GLU A O 1
ATOM 1238 N N . GLU A 1 165 ? 27.066 -17.546 -29.177 1.00 74.31 165 GLU A N 1
ATOM 1239 C CA . GLU A 1 165 ? 25.805 -17.478 -29.918 1.00 74.31 165 GLU A CA 1
ATOM 1240 C C . GLU A 1 165 ? 24.605 -17.499 -28.967 1.00 74.31 165 GLU A C 1
ATOM 1242 O O . GLU A 1 165 ? 23.621 -16.798 -29.200 1.00 74.31 165 GLU A O 1
ATOM 1247 N N . ILE A 1 166 ? 24.701 -18.261 -27.870 1.00 71.62 166 ILE A N 1
ATOM 1248 C CA . ILE A 1 166 ? 23.680 -18.288 -26.818 1.00 71.62 166 ILE A CA 1
ATOM 1249 C C . ILE A 1 166 ? 23.588 -16.912 -26.154 1.00 71.62 166 ILE A C 1
ATOM 1251 O O . ILE A 1 166 ? 22.491 -16.373 -26.018 1.00 71.62 166 ILE A O 1
ATOM 1255 N N . ALA A 1 167 ? 24.728 -16.317 -25.787 1.00 70.38 167 ALA A N 1
ATOM 1256 C CA . ALA A 1 167 ? 24.768 -14.985 -25.194 1.00 70.38 167 ALA A CA 1
ATOM 1257 C C . ALA A 1 167 ? 24.140 -13.946 -26.132 1.00 70.38 167 ALA A C 1
ATOM 1259 O O . ALA A 1 167 ? 23.242 -13.212 -25.721 1.00 70.38 167 ALA A O 1
ATOM 1260 N N . LYS A 1 168 ? 24.545 -13.926 -27.406 1.00 78.31 168 LYS A N 1
ATOM 1261 C CA . LYS A 1 168 ? 24.019 -12.983 -28.399 1.00 78.31 168 LYS A CA 1
ATOM 1262 C C . LYS A 1 168 ? 22.507 -13.131 -28.604 1.00 78.31 168 LYS A C 1
ATOM 1264 O O . LYS A 1 168 ? 21.798 -12.129 -28.588 1.00 78.31 168 LYS A O 1
ATOM 1269 N N . ALA A 1 169 ? 22.004 -14.360 -28.702 1.00 73.50 169 ALA A N 1
ATOM 1270 C CA . ALA A 1 169 ? 20.573 -14.622 -28.848 1.00 73.50 169 ALA A CA 1
ATOM 1271 C C . ALA A 1 169 ? 19.761 -14.203 -27.606 1.00 73.50 169 ALA A C 1
ATOM 1273 O O . ALA A 1 169 ? 18.655 -13.678 -27.735 1.00 73.50 169 ALA A O 1
ATOM 1274 N N . LEU A 1 170 ? 20.313 -14.382 -26.397 1.00 70.50 170 LEU A N 1
ATOM 1275 C CA . LEU A 1 170 ? 19.692 -13.893 -25.161 1.00 70.50 170 LEU A CA 1
ATOM 1276 C C . LEU A 1 170 ? 19.629 -12.362 -25.123 1.00 70.50 170 LEU A C 1
ATOM 1278 O O . LEU A 1 170 ? 18.614 -11.815 -24.691 1.00 70.50 170 LEU A O 1
ATOM 1282 N N . TYR A 1 171 ? 20.684 -11.677 -25.576 1.00 71.06 171 TYR A N 1
ATOM 1283 C CA . TYR A 1 171 ? 20.711 -10.215 -25.667 1.00 71.06 171 TYR A CA 1
ATOM 1284 C C . TYR A 1 171 ? 19.691 -9.683 -26.683 1.00 71.06 171 TYR A C 1
ATOM 1286 O O . TYR A 1 171 ? 18.933 -8.771 -26.357 1.00 71.06 171 TYR A O 1
ATOM 1294 N N . GLU A 1 172 ? 19.619 -10.271 -27.878 1.00 71.31 172 GLU A N 1
ATOM 1295 C CA . GLU A 1 172 ? 18.693 -9.835 -28.932 1.00 71.31 172 GLU A CA 1
ATOM 1296 C C . GLU A 1 172 ? 17.216 -10.078 -28.568 1.00 71.31 172 GLU A C 1
ATOM 1298 O O . GLU A 1 172 ? 16.365 -9.221 -28.820 1.00 71.31 172 GLU A O 1
ATOM 1303 N N . GLU A 1 173 ? 16.879 -11.200 -27.921 1.00 68.62 173 GLU A N 1
ATOM 1304 C CA . GLU A 1 173 ? 15.500 -11.444 -27.461 1.00 68.62 173 GLU A CA 1
ATOM 1305 C C . GLU A 1 173 ? 15.134 -10.561 -26.251 1.00 68.62 173 GLU A C 1
ATOM 1307 O O . GLU A 1 173 ? 13.962 -10.221 -26.063 1.00 68.62 173 GLU A O 1
ATOM 1312 N N . ALA A 1 174 ? 16.116 -10.158 -25.435 1.00 63.22 174 ALA A N 1
ATOM 1313 C CA . ALA A 1 174 ? 15.893 -9.274 -24.292 1.00 63.22 174 ALA A CA 1
ATOM 1314 C C . ALA A 1 174 ? 15.608 -7.819 -24.701 1.00 63.22 174 ALA A C 1
ATOM 1316 O O . ALA A 1 174 ? 14.772 -7.175 -24.065 1.00 63.22 174 ALA A O 1
ATOM 1317 N N . ASP A 1 175 ? 16.263 -7.315 -25.750 1.00 58.69 175 ASP A N 1
ATOM 1318 C CA . ASP A 1 175 ? 16.113 -5.926 -26.211 1.00 58.69 175 ASP A CA 1
ATOM 1319 C C . ASP A 1 175 ? 14.790 -5.705 -26.967 1.00 58.69 175 ASP A C 1
ATOM 1321 O O . ASP A 1 175 ? 14.104 -4.697 -26.793 1.00 58.69 175 ASP A O 1
ATOM 1325 N N . ASN A 1 176 ? 14.345 -6.710 -27.727 1.00 58.38 176 ASN A N 1
ATOM 1326 C CA . ASN A 1 176 ? 13.154 -6.604 -28.572 1.00 58.38 176 ASN A CA 1
ATOM 1327 C C . ASN A 1 176 ? 11.813 -6.724 -27.821 1.00 58.38 176 ASN A C 1
ATOM 1329 O O . ASN A 1 176 ? 10.756 -6.487 -28.413 1.00 58.38 176 ASN A O 1
ATOM 1333 N N . LYS A 1 177 ? 11.798 -7.103 -26.530 1.00 56.22 177 LYS A N 1
ATOM 1334 C CA . LYS A 1 177 ? 10.550 -7.261 -25.761 1.00 56.22 177 LYS A CA 1
ATOM 1335 C C . LYS A 1 177 ? 10.699 -6.903 -24.283 1.00 56.22 177 LYS A C 1
ATOM 1337 O O . LYS A 1 177 ? 11.285 -7.651 -23.502 1.00 56.22 177 LYS A O 1
ATOM 1342 N N . ALA A 1 178 ? 9.993 -5.858 -23.847 1.00 49.12 178 ALA A N 1
ATOM 1343 C CA . ALA A 1 178 ? 9.806 -5.576 -22.424 1.00 49.12 178 ALA A CA 1
ATOM 1344 C C . ALA A 1 178 ? 9.255 -6.822 -21.685 1.00 49.12 178 ALA A C 1
ATOM 1346 O O . ALA A 1 178 ? 8.206 -7.365 -22.043 1.00 49.12 178 ALA A O 1
ATOM 1347 N N . GLY A 1 179 ? 9.990 -7.298 -20.671 1.00 58.69 179 GLY A N 1
ATOM 1348 C CA . GLY A 1 179 ? 9.648 -8.495 -19.888 1.00 58.69 179 GLY A CA 1
ATOM 1349 C C . GLY A 1 179 ? 9.967 -9.825 -20.587 1.00 58.69 179 GLY A C 1
ATOM 1350 O O . GLY A 1 179 ? 9.065 -10.626 -20.819 1.00 58.69 179 GLY A O 1
ATOM 1351 N N . ALA A 1 180 ? 11.230 -10.059 -20.954 1.00 54.88 180 ALA A N 1
ATOM 1352 C CA . ALA A 1 180 ? 11.671 -11.294 -21.617 1.00 54.88 180 ALA A CA 1
ATOM 1353 C C . ALA A 1 180 ? 11.796 -12.515 -20.679 1.00 54.88 180 ALA A C 1
ATOM 1355 O O . ALA A 1 180 ? 11.614 -13.651 -21.117 1.00 54.88 180 ALA A O 1
ATOM 1356 N N . VAL A 1 181 ? 12.049 -12.293 -19.383 1.00 57.19 181 VAL A N 1
ATOM 1357 C CA . VAL A 1 181 ? 12.177 -13.377 -18.396 1.00 57.19 181 VAL A CA 1
ATOM 1358 C C . VAL A 1 181 ? 10.847 -14.128 -18.237 1.00 57.19 181 VAL A C 1
ATOM 1360 O O . VAL A 1 181 ? 9.840 -13.537 -17.849 1.00 57.19 181 VAL A O 1
ATOM 1363 N N . GLY A 1 182 ? 10.842 -15.427 -18.557 1.00 56.28 182 GLY A N 1
ATOM 1364 C CA . GLY A 1 182 ? 9.668 -16.305 -18.467 1.00 56.28 182 GLY A CA 1
ATOM 1365 C C . GLY A 1 182 ? 8.970 -16.638 -19.792 1.00 56.28 182 GLY A C 1
ATOM 1366 O O . GLY A 1 182 ? 7.969 -17.345 -19.756 1.00 56.28 182 GLY A O 1
ATOM 1367 N N . LYS A 1 183 ? 9.469 -16.171 -20.947 1.00 68.38 183 LYS A N 1
ATOM 1368 C CA . LYS A 1 183 ? 8.944 -16.551 -22.275 1.00 68.38 183 LYS A CA 1
ATOM 1369 C C . LYS A 1 183 ? 9.599 -17.832 -22.796 1.00 68.38 183 LYS A C 1
ATOM 1371 O O . LYS A 1 183 ? 10.793 -18.038 -22.585 1.00 68.38 183 LYS A O 1
ATOM 1376 N N . ASP A 1 184 ? 8.846 -18.638 -23.542 1.00 71.62 184 ASP A N 1
ATOM 1377 C CA . ASP A 1 184 ? 9.265 -19.979 -23.984 1.00 71.62 184 ASP A CA 1
ATOM 1378 C C . ASP A 1 184 ? 10.570 -19.975 -24.797 1.00 71.62 184 ASP A C 1
ATOM 1380 O O . ASP A 1 184 ? 11.453 -20.793 -24.544 1.00 71.62 184 ASP A O 1
ATOM 1384 N N . LYS A 1 185 ? 10.749 -18.993 -25.698 1.00 67.69 185 LYS A N 1
ATOM 1385 C CA . LYS A 1 185 ? 11.986 -18.830 -26.489 1.00 67.69 185 LYS A CA 1
ATOM 1386 C C . LYS A 1 185 ? 13.203 -18.547 -25.608 1.00 67.69 185 LYS A C 1
ATOM 1388 O O . LYS A 1 185 ? 14.233 -19.202 -25.735 1.00 67.69 185 LYS A O 1
ATOM 1393 N N . PHE A 1 186 ? 13.061 -17.602 -24.679 1.00 72.56 186 PHE A N 1
ATOM 1394 C CA . PHE A 1 186 ? 14.125 -17.209 -23.757 1.00 72.56 186 PHE A CA 1
ATOM 1395 C C . PHE A 1 186 ? 14.508 -18.368 -22.828 1.00 72.56 186 PHE A C 1
ATOM 1397 O O . PHE A 1 186 ? 15.688 -18.670 -22.673 1.00 72.56 186 PHE A O 1
ATOM 1404 N N . ASN A 1 187 ? 13.514 -19.068 -22.270 1.00 69.62 187 ASN A N 1
ATOM 1405 C CA . ASN A 1 187 ? 13.732 -20.224 -21.399 1.00 69.62 187 ASN A CA 1
ATOM 1406 C C . ASN A 1 187 ? 14.439 -21.370 -22.144 1.00 69.62 187 ASN A C 1
ATOM 1408 O O . ASN A 1 187 ? 15.330 -22.002 -21.582 1.00 69.62 187 ASN A O 1
ATOM 1412 N N . ALA A 1 188 ? 14.086 -21.614 -23.411 1.00 72.44 188 ALA A N 1
ATOM 1413 C CA . ALA A 1 188 ? 14.714 -22.645 -24.236 1.00 72.44 188 ALA A CA 1
ATOM 1414 C C . ALA A 1 188 ? 16.177 -22.319 -24.591 1.00 72.44 188 ALA A C 1
ATOM 1416 O O . ALA A 1 188 ? 17.026 -23.208 -24.550 1.00 72.44 188 ALA A O 1
ATOM 1417 N N . ILE A 1 189 ? 16.488 -21.053 -24.900 1.00 72.38 189 ILE A N 1
ATOM 1418 C CA . ILE A 1 189 ? 17.868 -20.598 -25.147 1.00 72.38 189 ILE A CA 1
ATOM 1419 C C . ILE A 1 189 ? 18.687 -20.680 -23.852 1.00 72.38 189 ILE A C 1
ATOM 1421 O O . ILE A 1 189 ? 19.808 -21.182 -23.856 1.00 72.38 189 ILE A O 1
ATOM 1425 N N . PHE A 1 190 ? 18.109 -20.257 -22.726 1.00 70.50 190 PHE A N 1
ATOM 1426 C CA . PHE A 1 190 ? 18.763 -20.311 -21.420 1.00 70.50 190 PHE A CA 1
ATOM 1427 C C . PHE A 1 190 ? 19.022 -21.752 -20.951 1.00 70.50 190 PHE A C 1
ATOM 1429 O O . PHE A 1 190 ? 20.063 -22.031 -20.372 1.00 70.50 190 PHE A O 1
ATOM 1436 N N . ALA A 1 191 ? 18.130 -22.701 -21.252 1.00 70.81 191 ALA A N 1
ATOM 1437 C CA . ALA A 1 191 ? 18.321 -24.116 -20.921 1.00 70.81 191 ALA A CA 1
ATOM 1438 C C . ALA A 1 191 ? 19.477 -24.785 -21.692 1.00 70.81 191 ALA A C 1
ATOM 1440 O O . ALA A 1 191 ? 19.939 -25.850 -21.291 1.00 70.81 191 ALA A O 1
ATOM 1441 N N . LYS A 1 192 ? 19.965 -24.175 -22.783 1.00 69.75 192 LYS A N 1
ATOM 1442 C CA . LYS A 1 192 ? 21.157 -24.645 -23.506 1.00 69.75 192 LYS A CA 1
ATOM 1443 C C . LYS A 1 192 ? 22.478 -24.265 -22.833 1.00 69.75 192 LYS A C 1
ATOM 1445 O O . LYS A 1 192 ? 23.526 -24.751 -23.262 1.00 69.75 192 LYS A O 1
ATOM 1450 N N . LEU A 1 193 ? 22.452 -23.439 -21.785 1.00 68.38 193 LEU A N 1
ATOM 1451 C CA . LEU A 1 193 ? 23.611 -23.190 -20.928 1.00 68.38 193 LEU A CA 1
ATOM 1452 C C . LEU A 1 193 ? 23.880 -24.438 -20.061 1.00 68.38 193 LEU A C 1
ATOM 1454 O O . LEU A 1 193 ? 23.486 -24.513 -18.900 1.00 68.38 193 LEU A O 1
ATOM 1458 N N . ASN A 1 194 ? 24.539 -25.446 -20.636 1.00 60.19 194 ASN A N 1
ATOM 1459 C CA . ASN A 1 194 ? 25.027 -26.611 -19.897 1.00 60.19 194 ASN A CA 1
ATOM 1460 C C . ASN A 1 194 ? 26.477 -26.410 -19.438 1.00 60.19 194 ASN A C 1
ATOM 1462 O O . ASN A 1 194 ? 27.264 -25.711 -20.074 1.00 60.19 194 ASN A O 1
ATOM 1466 N N . LYS A 1 195 ? 26.818 -27.057 -18.318 1.00 53.19 195 LYS A N 1
ATOM 1467 C CA . LYS A 1 195 ? 28.082 -26.936 -17.569 1.00 53.19 195 LYS A CA 1
ATOM 1468 C C . LYS A 1 195 ? 29.355 -27.223 -18.386 1.00 53.19 195 LYS A C 1
ATOM 1470 O O . LYS A 1 195 ? 30.424 -26.804 -17.969 1.00 53.19 195 LYS A O 1
ATOM 1475 N N . ASP A 1 196 ? 29.233 -27.867 -19.544 1.00 56.00 196 ASP A N 1
ATOM 1476 C CA . ASP A 1 196 ? 30.350 -28.176 -20.454 1.00 56.00 196 ASP A CA 1
ATOM 1477 C C . ASP A 1 196 ? 30.790 -26.979 -21.321 1.00 56.00 196 ASP A C 1
ATOM 1479 O O . ASP A 1 196 ? 31.822 -27.030 -21.981 1.00 56.00 196 ASP A O 1
ATOM 1483 N N . ASN A 1 197 ? 30.011 -25.893 -21.307 1.00 54.34 197 ASN A N 1
ATOM 1484 C CA . ASN A 1 197 ? 30.242 -24.656 -22.059 1.00 54.34 197 ASN A CA 1
ATOM 1485 C C . ASN A 1 197 ? 30.688 -23.483 -21.162 1.00 54.34 197 ASN A C 1
ATOM 1487 O O . ASN A 1 197 ? 30.768 -22.344 -21.621 1.00 54.34 197 ASN A O 1
ATOM 1491 N N . ILE A 1 198 ? 30.953 -23.761 -19.882 1.00 53.03 198 ILE A N 1
ATOM 1492 C CA . ILE A 1 198 ? 31.572 -22.841 -18.926 1.00 53.03 198 ILE A CA 1
ATOM 1493 C C . ILE A 1 198 ? 32.942 -23.436 -18.584 1.00 53.03 198 ILE A C 1
ATOM 1495 O O . ILE A 1 198 ? 33.078 -24.152 -17.595 1.00 53.03 198 ILE A O 1
ATOM 1499 N N . ASN A 1 199 ? 33.929 -23.178 -19.440 1.00 47.97 199 ASN A N 1
ATOM 1500 C CA . ASN A 1 199 ? 35.350 -23.320 -19.121 1.00 47.97 199 ASN A CA 1
ATOM 1501 C C . ASN A 1 199 ? 35.997 -21.943 -19.214 1.00 47.97 199 ASN A C 1
ATOM 1503 O O . ASN A 1 199 ? 35.774 -21.28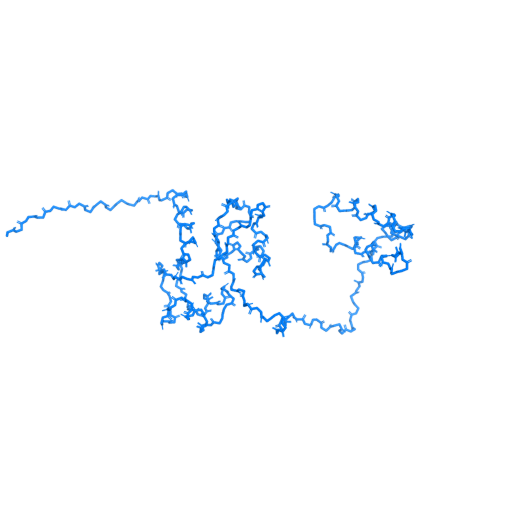0 -20.252 1.00 47.97 199 ASN A O 1
#

Secondary structure (DSSP, 8-state):
----------------HHHHHHHHHHHHHHT-EE--S-EEHHHHHHHTT--HHHHHHHH----SEE-TT-EE-S--EEEPPTT--HHHHHHHTT--HHHHHHHHT--TT--PPTT-EEE-----TT-TTS----------S---------HHHHHHHHH--SHHHHHHHHHHHHHSSS--TT-HHHHHHHTT--GGG--

Nearest PDB structures (foldseek):
  4s3j-assembly1_A  TM=4.696E-01  e=1.049E-04  Bacillus cereus ATCC 10876
  4s3j-assembly3_C  TM=4.802E-01  e=1.760E-04  Bacillus cereus ATCC 10876
  5k2l-assembly1_A  TM=8.370E-01  e=8.754E-02  Volvox carteri f. nagariensis
  5yzk-assembly1_A  TM=8.097E-01  e=1.210E-01  Volvox carteri f. nagariensis
  5yz6-assembly1_A  TM=7.176E-01  e=9.963E-02  Volvox carteri f. nagariensis

pLDDT: mean 72.86, std 20.52, range [30.09, 94.88]

Solvent-accessible surface area (backbone atoms only — not comparable to full-atom values): 12344 Å² total; per-residue (Å²): 134,89,83,87,82,90,77,88,79,85,68,91,68,84,73,50,72,62,62,54,51,52,52,52,44,55,30,27,68,66,18,38,44,71,30,86,55,74,46,37,44,58,60,52,15,52,72,29,63,38,52,52,66,59,39,26,66,60,40,66,56,88,68,61,72,44,52,54,73,41,76,42,43,57,46,52,57,44,62,36,53,82,97,52,57,71,56,55,51,20,50,76,40,76,38,53,57,67,57,40,23,62,75,59,73,48,61,94,80,60,82,80,55,84,65,42,39,37,60,41,40,54,66,78,82,87,64,97,81,71,75,82,77,60,79,76,72,71,86,58,96,65,89,71,78,69,78,74,66,53,70,66,59,49,56,56,58,66,68,57,80,47,65,67,50,43,51,50,52,54,52,56,54,46,73,77,32,93,79,38,87,89,38,71,71,54,50,56,54,57,66,66,72,48,77,90,68,68,127

Radius of gyration: 25.87 Å; Cα contacts (8 Å, |Δi|>4): 195; chains: 1; bounding box: 54×76×70 Å